Protein AF-A0A2N5V1W2-F1 (afdb_monomer_lite)

Sequence (232 aa):
MHHYWCLFHVLKAFKGKAKTYLKDQWTEASEQFWTIMYSQEDPMPTLASFTLRWAQVSPGFSDYILHQWVGRIHKWAIFYRTNFCLQNEQTDHQGIHTNNYTESWHRLLKNSYLSHPDRLQIDEVVQILTEEVKSHYHWLQQQVKSGFAGQTSNKFQMRQKLVADAFTPEEMEISGVVCMAITGRYTIFSFSNPTVRQHMVKTSFSRATGKVQLASCTCQHFNRCGKPTLNK

Organism: NCBI:txid200324

pLDDT: mean 76.05, std 14.64, range [34.28, 95.75]

Foldseek 3Di:
DQAADQPVVVLVVQLVVLCVFQPPCSVVLSVLVVCLLPDLDDSQVSLVVSLVVCCVRGVVSSVVCVPPDVVCVVRYLSVVVHDPPDDDDPDDSVPSHPPPVVVVVVCCCCVPQVVDPDDDDPVRSVCSVPPPVVVVVVVVVVCCVLVVDPDDQDPVRVVVVVVVVPDDPVNCVVQLFDWDDDPQKIWTADPVHRPPDIKIWGWDQDPSNRDIFTPDIPDPCCVVPPGDGDDD

Secondary structure (DSSP, 8-state):
---PBPHHHHHHHHHHHHHHHHGGGHHHHHHHHHHHHH-SS-HHHHHHHHHHHHHTT-HHHHHHHHHHTGGGGGGBTTTTTSS-S-SS-TTTTTTTT-HHHHHHHHHHIIIIIS--SS---HHHHHHIIIIIIHHHHHHHHHHHHTTSSPPPPPHHHHHHHHHHHH--HHHHHHTT--EEEETTEEEEE-TT-TTT-EEEEEEEEETTTTEEEEEEE-SHHHHHH-------

Structure (mmCIF, N/CA/C/O backbone):
data_AF-A0A2N5V1W2-F1
#
_entry.id   AF-A0A2N5V1W2-F1
#
loop_
_atom_site.group_PDB
_atom_site.id
_atom_site.type_symbol
_atom_site.label_atom_id
_atom_site.label_alt_id
_atom_site.label_comp_id
_atom_site.label_asym_id
_atom_site.label_entity_id
_atom_site.label_seq_id
_atom_site.pdbx_PDB_ins_code
_atom_site.Cartn_x
_atom_site.Cartn_y
_atom_site.Cartn_z
_atom_site.occupancy
_atom_site.B_iso_or_equiv
_atom_site.auth_seq_id
_atom_site.auth_comp_id
_atom_site.auth_asym_id
_atom_site.auth_atom_id
_atom_site.pdbx_PDB_model_num
ATOM 1 N N . MET A 1 1 ? -5.521 -22.981 6.490 1.00 43.81 1 MET A N 1
ATOM 2 C CA . MET A 1 1 ? -5.516 -21.654 5.835 1.00 43.81 1 MET A CA 1
ATOM 3 C C . MET A 1 1 ? -5.550 -20.600 6.936 1.00 43.81 1 MET A C 1
ATOM 5 O O . MET A 1 1 ? -6.543 -20.515 7.647 1.00 43.81 1 MET A O 1
ATOM 9 N N . HIS A 1 2 ? -4.443 -19.899 7.186 1.00 53.88 2 HIS A N 1
ATOM 10 C CA . HIS A 1 2 ? -4.374 -18.907 8.266 1.00 53.88 2 HIS A CA 1
ATOM 11 C C . HIS A 1 2 ? -4.924 -17.564 7.768 1.00 53.88 2 HIS A C 1
ATOM 13 O O . HIS A 1 2 ? -4.422 -17.002 6.799 1.00 53.88 2 HIS A O 1
ATOM 19 N N . HIS A 1 3 ? -5.989 -17.068 8.402 1.00 63.88 3 HIS A N 1
ATOM 20 C CA . HIS A 1 3 ? -6.576 -15.766 8.085 1.00 63.88 3 HIS A CA 1
ATOM 21 C C . HIS A 1 3 ? -5.874 -14.674 8.896 1.00 63.88 3 HIS A C 1
ATOM 23 O O . HIS A 1 3 ? -6.126 -14.536 10.094 1.00 63.88 3 HIS A O 1
ATOM 29 N N . TYR A 1 4 ? -5.014 -13.897 8.239 1.00 70.25 4 TYR A N 1
ATOM 30 C CA . TYR A 1 4 ? -4.335 -12.759 8.856 1.00 70.25 4 TYR A CA 1
ATOM 31 C C . TYR A 1 4 ? -5.165 -11.487 8.767 1.00 70.25 4 TYR A C 1
ATOM 33 O O . TYR A 1 4 ? -5.817 -11.201 7.761 1.00 70.25 4 TYR A O 1
ATOM 41 N N . TRP A 1 5 ? -5.116 -10.691 9.826 1.00 73.31 5 TRP A N 1
ATOM 42 C CA . TRP A 1 5 ? -5.801 -9.413 9.878 1.00 73.31 5 TRP A CA 1
ATOM 43 C C . TRP A 1 5 ? -4.896 -8.294 9.390 1.00 73.31 5 TRP A C 1
ATOM 45 O O . TRP A 1 5 ? -3.798 -8.076 9.908 1.00 73.31 5 TRP A O 1
ATOM 55 N N . CYS A 1 6 ? -5.390 -7.554 8.398 1.00 71.44 6 CYS A N 1
ATOM 56 C CA . CYS A 1 6 ? -4.739 -6.342 7.931 1.00 71.44 6 CYS A CA 1
ATOM 57 C C . CYS A 1 6 ? -4.648 -5.334 9.082 1.00 71.44 6 CYS A C 1
ATOM 59 O O . CYS A 1 6 ? -5.663 -4.962 9.676 1.00 71.44 6 CYS A O 1
ATOM 61 N N . LEU A 1 7 ? -3.432 -4.852 9.344 1.00 70.81 7 LEU A N 1
ATOM 62 C CA . LEU A 1 7 ? -3.140 -3.900 10.413 1.00 70.81 7 LEU A CA 1
ATOM 63 C C . LEU A 1 7 ? -4.040 -2.662 10.354 1.00 70.81 7 LEU A C 1
ATOM 65 O O . LEU A 1 7 ? -4.524 -2.195 11.378 1.00 70.81 7 LEU A O 1
ATOM 69 N N . PHE A 1 8 ? -4.316 -2.151 9.155 1.00 69.81 8 PHE A N 1
ATOM 70 C CA . PHE A 1 8 ? -5.194 -0.998 8.992 1.00 69.81 8 PHE A CA 1
ATOM 71 C C . PHE A 1 8 ? -6.606 -1.261 9.527 1.00 69.81 8 PHE A C 1
ATOM 73 O O . PHE A 1 8 ? -7.143 -0.445 10.274 1.00 69.81 8 PHE A O 1
ATOM 80 N N . HIS A 1 9 ? -7.198 -2.407 9.182 1.00 75.94 9 HIS A N 1
ATOM 81 C CA . HIS A 1 9 ? -8.533 -2.767 9.655 1.00 75.94 9 HIS A CA 1
ATOM 82 C C . HIS A 1 9 ? -8.557 -2.976 11.169 1.00 75.94 9 HIS A C 1
ATOM 84 O O . HIS A 1 9 ? -9.511 -2.544 11.812 1.00 75.94 9 HIS A O 1
ATOM 90 N N . VAL A 1 10 ? -7.488 -3.541 11.738 1.00 80.62 10 VAL A N 1
ATOM 91 C CA . VAL A 1 10 ? -7.309 -3.644 13.194 1.00 80.62 10 VAL A CA 1
ATOM 92 C C . VAL A 1 10 ? -7.311 -2.253 13.832 1.00 80.62 10 VAL A C 1
ATOM 94 O O . VAL A 1 10 ? -8.140 -1.980 14.697 1.00 80.62 10 VAL A O 1
ATOM 97 N N . LEU A 1 11 ? -6.463 -1.335 13.354 1.00 81.38 11 LEU A N 1
ATOM 98 C CA . LEU A 1 11 ? -6.364 0.026 13.894 1.00 81.38 11 LEU A CA 1
ATOM 99 C C . LEU A 1 11 ? -7.670 0.821 13.733 1.00 81.38 11 LEU A C 1
ATOM 101 O O . LEU A 1 11 ? -8.079 1.543 14.643 1.00 81.38 11 LEU A O 1
ATOM 105 N N . LYS A 1 12 ? -8.357 0.677 12.594 1.00 80.81 12 LYS A N 1
ATOM 106 C CA . LYS A 1 12 ? -9.640 1.339 12.324 1.00 80.81 12 LYS A CA 1
ATOM 107 C C . LYS A 1 12 ? -10.749 0.818 13.239 1.00 80.81 12 LYS A C 1
ATOM 109 O O . LYS A 1 12 ? -11.484 1.623 13.811 1.00 80.81 12 LYS A O 1
ATOM 114 N N . ALA A 1 13 ? -10.862 -0.502 13.392 1.00 88.00 13 ALA A N 1
ATOM 115 C CA . ALA A 1 13 ? -11.849 -1.128 14.269 1.00 88.00 13 ALA A CA 1
ATOM 116 C C . ALA A 1 13 ? -11.591 -0.783 15.743 1.00 88.00 13 ALA A C 1
ATOM 118 O O . ALA A 1 13 ? -12.522 -0.403 16.454 1.00 88.00 13 ALA A O 1
ATOM 119 N N . PHE A 1 14 ? -10.325 -0.823 16.176 1.00 89.56 14 PHE A N 1
ATOM 120 C CA . PHE A 1 14 ? -9.910 -0.378 17.504 1.00 89.56 14 PHE A CA 1
ATOM 121 C C . PHE A 1 14 ? -10.344 1.066 17.758 1.00 89.56 14 PHE A C 1
ATOM 123 O O . PHE A 1 14 ? -11.073 1.324 18.712 1.00 89.56 14 PHE A O 1
ATOM 130 N N . LYS A 1 15 ? -9.976 1.995 16.866 1.00 87.50 15 LYS A N 1
ATOM 131 C CA . LYS A 1 15 ? -10.314 3.419 16.995 1.00 87.50 15 LYS A CA 1
ATOM 132 C C . LYS A 1 15 ? -11.823 3.643 17.088 1.00 87.50 15 LYS A C 1
ATOM 134 O O . LYS A 1 15 ? -12.271 4.462 17.885 1.00 87.50 15 LYS A O 1
ATOM 139 N N . GLY A 1 16 ? -12.609 2.918 16.289 1.00 88.69 16 GLY A N 1
ATOM 140 C CA . GLY A 1 16 ? -14.070 2.980 16.337 1.00 88.69 16 GLY A CA 1
ATOM 141 C C . GLY A 1 16 ? -14.621 2.618 17.716 1.00 88.69 16 GLY A C 1
ATOM 142 O O . GLY A 1 16 ? -15.430 3.359 18.264 1.00 88.69 16 GLY A O 1
ATOM 143 N N . LYS A 1 17 ? -14.134 1.525 18.311 1.00 93.25 17 LYS A N 1
ATOM 144 C CA . LYS A 1 17 ? -14.569 1.086 19.642 1.00 93.25 17 LYS A CA 1
ATOM 145 C C . LYS A 1 17 ? -14.018 1.959 20.765 1.00 93.25 17 LYS A C 1
ATOM 147 O O . LYS A 1 17 ? -14.772 2.292 21.671 1.00 93.25 17 LYS A O 1
ATOM 152 N N . ALA A 1 18 ? -12.769 2.411 20.677 1.00 91.81 18 ALA A N 1
ATOM 153 C CA . ALA A 1 18 ? -12.193 3.355 21.633 1.00 91.81 18 ALA A CA 1
ATOM 154 C C . ALA A 1 18 ? -13.035 4.636 21.727 1.00 91.81 18 ALA A C 1
ATOM 156 O O . ALA A 1 18 ? -13.368 5.062 22.827 1.00 91.81 18 ALA A O 1
ATOM 157 N N . LYS A 1 19 ? -13.482 5.189 20.589 1.00 92.50 19 LYS A N 1
ATOM 158 C CA . LYS A 1 19 ? -14.406 6.337 20.571 1.00 92.50 19 LYS A CA 1
ATOM 159 C C . LYS A 1 19 ? -15.717 6.063 21.307 1.00 92.50 19 LYS A C 1
ATOM 161 O O . LYS A 1 19 ? -16.219 6.944 21.995 1.00 92.50 19 LYS A O 1
ATOM 166 N N . THR A 1 20 ? -16.277 4.863 21.156 1.00 93.81 20 THR A N 1
ATOM 167 C CA . THR A 1 20 ? -17.537 4.488 21.812 1.00 93.81 20 THR A CA 1
ATOM 168 C C . THR A 1 20 ? -17.382 4.353 23.325 1.00 93.81 20 THR A C 1
ATOM 170 O O . THR A 1 20 ? -18.230 4.846 24.060 1.00 93.81 20 THR A O 1
ATOM 173 N N . TYR A 1 21 ? -16.320 3.694 23.798 1.00 94.38 21 TYR A N 1
ATOM 174 C CA . TYR A 1 21 ? -16.173 3.385 25.222 1.00 94.38 21 TYR A CA 1
ATOM 175 C C . TYR A 1 21 ? -15.472 4.475 26.040 1.00 94.38 21 TYR A C 1
ATOM 177 O O . TYR A 1 21 ? -15.784 4.631 27.217 1.00 94.38 21 TYR A O 1
ATOM 185 N N . LEU A 1 22 ? -14.515 5.195 25.448 1.00 92.62 22 LEU A N 1
ATOM 186 C CA . LEU A 1 22 ? -13.595 6.073 26.183 1.00 92.62 22 LEU A CA 1
ATOM 187 C C . LEU A 1 22 ? -13.897 7.565 26.015 1.00 92.62 22 LEU A C 1
ATOM 189 O O . LEU A 1 22 ? -13.236 8.385 26.653 1.00 92.62 22 LEU A O 1
ATOM 193 N N . LYS A 1 23 ? -14.882 7.926 25.176 1.00 89.56 23 LYS A N 1
ATOM 194 C CA . LYS A 1 23 ? -15.217 9.322 24.839 1.00 89.56 23 LYS A CA 1
ATOM 195 C C . LYS A 1 23 ? -13.933 10.096 24.544 1.00 89.56 23 LYS A C 1
ATOM 197 O O . LYS A 1 23 ? -13.179 9.617 23.714 1.00 89.56 23 LYS A O 1
ATOM 202 N N . ASP A 1 24 ? -13.640 11.200 25.228 1.00 91.38 24 ASP A N 1
ATOM 203 C CA . ASP A 1 24 ? -12.515 12.102 24.935 1.00 91.38 24 ASP A CA 1
ATOM 204 C C . ASP A 1 24 ? -11.120 11.482 25.121 1.00 91.38 24 ASP A C 1
ATOM 206 O O . ASP A 1 24 ? -10.156 11.967 24.536 1.00 91.38 24 ASP A O 1
ATOM 210 N N . GLN A 1 25 ? -10.998 10.369 25.852 1.00 91.75 25 GLN A N 1
ATOM 211 C CA . GLN A 1 25 ? -9.710 9.701 26.100 1.00 91.75 25 GLN A CA 1
ATOM 212 C C . GLN A 1 25 ? -9.303 8.726 24.975 1.00 91.75 25 GLN A C 1
ATOM 214 O O . GLN A 1 25 ? -8.258 8.075 25.035 1.00 91.75 25 GLN A O 1
ATOM 219 N N . TRP A 1 26 ? -10.119 8.602 23.922 1.00 91.75 26 TRP A N 1
ATOM 220 C CA . TRP A 1 26 ? -9.893 7.643 22.837 1.00 91.75 26 TRP A CA 1
ATOM 221 C C . TRP A 1 26 ? -8.602 7.890 22.042 1.00 91.75 26 TRP A C 1
ATOM 223 O O . TRP A 1 26 ? -8.042 6.942 21.480 1.00 91.75 26 TRP A O 1
ATOM 233 N N . THR A 1 27 ? -8.153 9.145 21.944 1.00 88.56 27 THR A N 1
ATOM 234 C CA . THR A 1 27 ? -6.925 9.535 21.233 1.00 88.56 27 THR A CA 1
ATOM 235 C C . THR A 1 27 ? -5.703 8.949 21.919 1.00 88.56 27 THR A C 1
ATOM 237 O O . THR A 1 27 ? -4.936 8.242 21.270 1.00 88.56 27 THR A O 1
ATOM 240 N N . GLU A 1 28 ? -5.594 9.133 23.235 1.00 92.06 28 GLU A N 1
ATOM 241 C CA . GLU A 1 28 ? -4.500 8.590 24.042 1.00 92.06 28 GLU A CA 1
ATOM 242 C C . GLU A 1 28 ? -4.468 7.054 23.977 1.00 92.06 28 GLU A C 1
ATOM 244 O O . GLU A 1 28 ? -3.421 6.449 23.742 1.00 92.06 28 GLU A O 1
ATOM 249 N N . ALA A 1 29 ? -5.634 6.409 24.098 1.00 92.56 29 ALA A N 1
ATOM 250 C CA . ALA A 1 29 ? -5.744 4.959 23.951 1.00 92.56 29 ALA A CA 1
ATOM 251 C C . ALA A 1 29 ? -5.289 4.481 22.564 1.00 92.56 29 ALA A C 1
ATOM 253 O O . ALA A 1 29 ? -4.665 3.427 22.442 1.00 92.56 29 ALA A O 1
ATOM 254 N N . SER A 1 30 ? -5.590 5.251 21.514 1.00 88.81 30 SER A N 1
ATOM 255 C CA . SER A 1 30 ? -5.189 4.930 20.140 1.00 88.81 30 SER A CA 1
ATOM 256 C C . SER A 1 30 ? -3.687 5.070 19.934 1.00 88.81 30 SER A C 1
ATOM 258 O O . SER A 1 30 ? -3.095 4.191 19.319 1.00 88.81 30 SER A O 1
ATOM 260 N N . GLU A 1 31 ? -3.068 6.124 20.461 1.00 83.75 31 GLU A N 1
ATOM 261 C CA . GLU A 1 31 ? -1.621 6.338 20.370 1.00 83.75 31 GLU A CA 1
ATOM 262 C C . GLU A 1 31 ? -0.843 5.246 21.104 1.00 83.75 31 GLU A C 1
ATOM 264 O O . GLU A 1 31 ? 0.065 4.646 20.533 1.00 83.75 31 GLU A O 1
ATOM 269 N N . GLN A 1 32 ? -1.253 4.904 22.329 1.00 89.88 32 GLN A N 1
ATOM 270 C CA . GLN A 1 32 ? -0.649 3.796 23.073 1.00 89.88 32 GLN A CA 1
ATOM 271 C C . GLN A 1 32 ? -0.797 2.471 22.327 1.00 89.88 32 GLN A C 1
ATOM 273 O O . GLN A 1 32 ? 0.172 1.727 22.183 1.00 89.88 32 GLN A O 1
ATOM 278 N N . PHE A 1 33 ? -1.993 2.188 21.804 1.00 88.56 33 PHE A N 1
ATOM 279 C CA . PHE A 1 33 ? -2.221 0.978 21.025 1.00 88.56 33 PHE A CA 1
ATOM 280 C C . PHE A 1 33 ? -1.366 0.956 19.752 1.00 88.56 33 PHE A C 1
ATOM 282 O O . PHE A 1 33 ? -0.829 -0.089 19.400 1.00 88.56 33 PHE A O 1
ATOM 289 N N . TRP A 1 34 ? -1.164 2.093 19.079 1.00 84.19 34 TRP A N 1
ATOM 290 C CA . TRP A 1 34 ? -0.246 2.185 17.940 1.00 84.19 34 TRP A CA 1
ATOM 291 C C . TRP A 1 34 ? 1.187 1.859 18.336 1.00 84.19 34 TRP A C 1
ATOM 293 O O . TRP A 1 34 ? 1.815 1.057 17.651 1.00 84.19 34 TRP A O 1
ATOM 303 N N . THR A 1 35 ? 1.686 2.422 19.435 1.00 83.75 35 THR A N 1
ATOM 304 C CA . THR A 1 35 ? 3.035 2.135 19.940 1.00 83.75 35 THR A CA 1
ATOM 305 C C . THR A 1 35 ? 3.224 0.644 20.194 1.00 83.75 35 THR A C 1
ATOM 307 O O . THR A 1 35 ? 4.222 0.073 19.765 1.00 83.75 35 THR A O 1
ATOM 310 N N . ILE A 1 36 ? 2.234 -0.008 20.806 1.00 85.81 36 ILE A N 1
ATOM 311 C CA . ILE A 1 36 ? 2.261 -1.453 21.050 1.00 85.81 36 ILE A CA 1
ATOM 312 C C . ILE A 1 36 ? 2.279 -2.229 19.731 1.00 85.81 36 ILE A C 1
ATOM 314 O O . ILE A 1 36 ? 3.105 -3.117 19.550 1.00 85.81 36 ILE A O 1
ATOM 318 N N . MET A 1 37 ? 1.405 -1.870 18.786 1.00 77.44 37 MET A N 1
ATOM 319 C CA . MET A 1 37 ? 1.344 -2.530 17.482 1.00 77.44 37 MET A CA 1
ATOM 320 C C . MET A 1 37 ? 2.656 -2.370 16.707 1.00 77.44 37 MET A C 1
ATOM 322 O O . MET A 1 37 ? 3.115 -3.319 16.093 1.00 77.44 37 MET A O 1
ATOM 326 N N . TYR A 1 38 ? 3.276 -1.193 16.704 1.00 75.12 38 TYR A N 1
ATOM 327 C CA . TYR A 1 38 ? 4.500 -0.952 15.935 1.00 75.12 38 TYR A CA 1
ATOM 328 C C . TYR A 1 38 ? 5.796 -1.321 16.670 1.00 75.12 38 TYR A C 1
ATOM 330 O O . TYR A 1 38 ? 6.866 -1.180 16.073 1.00 75.12 38 TYR A O 1
ATOM 338 N N . SER A 1 39 ? 5.713 -1.804 17.914 1.00 75.75 39 SER A N 1
ATOM 339 C CA . SER A 1 39 ? 6.872 -2.268 18.678 1.00 75.75 39 SER A CA 1
ATOM 340 C C . SER A 1 39 ? 7.583 -3.429 17.976 1.00 75.75 39 SER A C 1
ATOM 342 O O . SER A 1 39 ? 6.965 -4.219 17.258 1.00 75.75 39 SER A O 1
ATOM 344 N N . GLN A 1 40 ? 8.901 -3.521 18.173 1.00 73.50 40 GLN A N 1
ATOM 345 C CA . GLN A 1 40 ? 9.684 -4.681 17.739 1.00 73.50 40 GLN A CA 1
ATOM 346 C C . GLN A 1 40 ? 9.761 -5.786 18.804 1.00 73.50 40 GLN A C 1
ATOM 348 O O . GLN A 1 40 ? 10.210 -6.894 18.513 1.00 73.50 40 GLN A O 1
ATOM 353 N N . GLU A 1 41 ? 9.328 -5.485 20.023 1.00 77.88 41 GLU A N 1
ATOM 354 C CA . GLU A 1 41 ? 9.319 -6.409 21.154 1.00 77.88 41 GLU A CA 1
ATOM 355 C C . GLU A 1 41 ? 8.022 -7.227 21.189 1.00 77.88 41 GLU A C 1
ATOM 357 O O . GLU A 1 41 ? 7.069 -6.930 20.464 1.00 77.88 41 GLU A O 1
ATOM 362 N N . ASP A 1 42 ? 7.979 -8.263 22.034 1.00 77.69 42 ASP A N 1
ATOM 363 C CA . ASP A 1 42 ? 6.744 -9.007 22.285 1.00 77.69 42 ASP A CA 1
ATOM 364 C C . ASP A 1 42 ? 5.648 -8.039 22.778 1.00 77.69 42 ASP A C 1
ATOM 366 O O . ASP A 1 42 ? 5.828 -7.386 23.810 1.00 77.69 42 ASP A O 1
ATOM 370 N N . PRO A 1 43 ? 4.513 -7.912 22.067 1.00 82.81 43 PRO A N 1
ATOM 371 C CA . PRO A 1 43 ? 3.449 -6.994 22.454 1.00 82.81 43 PRO A CA 1
ATOM 372 C C . PRO A 1 43 ? 2.665 -7.452 23.692 1.00 82.81 43 PRO A C 1
ATOM 374 O O . PRO A 1 43 ? 1.929 -6.643 24.258 1.00 82.81 43 PRO A O 1
ATOM 377 N N . MET A 1 44 ? 2.762 -8.719 24.117 1.00 85.12 44 MET A N 1
ATOM 378 C CA . MET A 1 44 ? 1.922 -9.270 25.190 1.00 85.12 44 MET A CA 1
ATOM 379 C C . MET A 1 44 ? 2.079 -8.554 26.546 1.00 85.12 44 MET A C 1
ATOM 381 O O . MET A 1 44 ? 1.053 -8.159 27.111 1.00 85.12 44 MET A O 1
ATOM 385 N N . PRO A 1 45 ? 3.296 -8.311 27.078 1.00 87.06 45 PRO A N 1
ATOM 386 C CA . PRO A 1 45 ? 3.467 -7.593 28.346 1.00 87.06 45 PRO A CA 1
ATOM 387 C C . PRO A 1 45 ? 2.906 -6.164 28.303 1.00 87.06 45 PRO A C 1
ATOM 389 O O . PRO A 1 45 ? 2.259 -5.696 29.249 1.00 87.06 45 PRO A O 1
ATOM 392 N N . THR A 1 46 ? 3.101 -5.471 27.180 1.00 88.69 46 THR A N 1
ATOM 393 C CA . THR A 1 46 ? 2.625 -4.098 26.992 1.00 88.69 46 THR A CA 1
ATOM 394 C C . THR A 1 46 ? 1.107 -4.057 26.803 1.00 88.69 46 THR A C 1
ATOM 396 O O . THR A 1 46 ? 0.451 -3.178 27.359 1.00 88.69 46 THR A O 1
ATOM 399 N N . LEU A 1 47 ? 0.520 -5.034 26.097 1.00 89.00 47 LEU A N 1
ATOM 400 C CA . LEU A 1 47 ? -0.934 -5.207 25.977 1.00 89.00 47 LEU A CA 1
ATOM 401 C C . LEU A 1 47 ? -1.594 -5.507 27.322 1.00 89.00 47 LEU A C 1
ATOM 403 O O . LEU A 1 47 ? -2.677 -4.985 27.588 1.00 89.00 47 LEU A O 1
ATOM 407 N N . ALA A 1 48 ? -0.968 -6.321 28.173 1.00 89.69 48 ALA A N 1
ATOM 408 C CA . ALA A 1 48 ? -1.484 -6.610 29.508 1.00 89.69 48 ALA A CA 1
ATOM 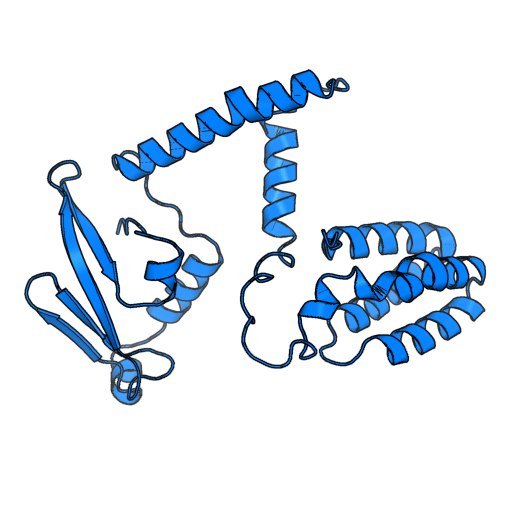409 C C . ALA A 1 48 ? -1.541 -5.330 30.358 1.00 89.69 48 ALA A C 1
ATOM 411 O O . ALA A 1 48 ? -2.593 -4.986 30.899 1.00 89.69 48 ALA A O 1
ATOM 412 N N . SER A 1 49 ? -0.443 -4.568 30.378 1.00 92.44 49 SER A N 1
ATOM 413 C CA . SER A 1 49 ? -0.370 -3.268 31.061 1.00 92.44 49 SER A CA 1
ATOM 414 C C . SER A 1 49 ? -1.397 -2.270 30.515 1.00 92.44 49 SER A C 1
ATOM 416 O O . SER A 1 49 ? -2.104 -1.609 31.277 1.00 92.44 49 SER A O 1
ATOM 418 N N . PHE A 1 50 ? -1.539 -2.204 29.189 1.00 93.88 50 PHE A N 1
ATOM 419 C CA . PHE A 1 50 ? -2.539 -1.381 28.511 1.00 93.88 50 PHE A CA 1
ATOM 420 C C . PHE A 1 50 ? -3.967 -1.748 28.941 1.00 93.88 50 PHE A C 1
ATOM 422 O O . PHE A 1 50 ? -4.765 -0.882 29.294 1.00 93.88 50 PHE A O 1
ATOM 429 N N . THR A 1 51 ? -4.282 -3.041 28.963 1.00 93.25 51 THR A N 1
ATOM 430 C CA . THR A 1 51 ? -5.610 -3.559 29.311 1.00 93.25 51 THR A CA 1
ATOM 431 C C . THR A 1 51 ? -5.985 -3.239 30.758 1.00 93.25 51 THR A C 1
ATOM 433 O O . THR A 1 51 ? -7.112 -2.808 31.014 1.00 93.25 51 THR A O 1
ATOM 436 N N . LEU A 1 52 ? -5.036 -3.387 31.690 1.00 93.31 52 LEU A N 1
ATOM 437 C CA . LEU A 1 52 ? -5.217 -3.037 33.103 1.00 93.31 52 LEU A CA 1
ATOM 438 C C . LEU A 1 52 ? -5.459 -1.540 33.292 1.00 93.31 52 LEU A C 1
ATOM 440 O O . LEU A 1 52 ? -6.365 -1.147 34.024 1.00 93.31 52 LEU A O 1
ATOM 444 N N . ARG A 1 53 ? -4.686 -0.700 32.597 1.00 94.56 53 ARG A N 1
ATOM 445 C CA . ARG A 1 53 ? -4.842 0.755 32.662 1.00 94.56 53 ARG A CA 1
ATOM 446 C C . ARG A 1 53 ? -6.241 1.185 32.229 1.00 94.56 53 ARG A C 1
ATOM 448 O O . ARG A 1 53 ? -6.914 1.918 32.949 1.00 94.56 53 ARG A O 1
ATOM 455 N N . TRP A 1 54 ? -6.695 0.713 31.071 1.00 94.75 54 TRP A N 1
ATOM 456 C CA . TRP A 1 54 ? -7.988 1.130 30.532 1.00 94.75 54 TRP A CA 1
ATOM 457 C C . TRP A 1 54 ? -9.186 0.451 31.207 1.00 94.75 54 TRP A C 1
ATOM 459 O O . TRP A 1 54 ? -10.296 0.966 31.094 1.00 94.75 54 TRP A O 1
ATOM 469 N N . ALA A 1 55 ? -8.980 -0.623 31.980 1.00 93.81 55 ALA A N 1
ATOM 470 C CA . ALA A 1 55 ? -10.013 -1.190 32.852 1.00 93.81 55 ALA A CA 1
ATOM 471 C C . ALA A 1 55 ? -10.484 -0.195 33.921 1.00 93.81 55 ALA A C 1
ATOM 473 O O . ALA A 1 55 ? -11.670 -0.165 34.236 1.00 93.81 55 ALA A O 1
ATOM 474 N N . GLN A 1 56 ? -9.576 0.651 34.424 1.00 93.44 56 GLN A N 1
ATOM 475 C CA . GLN A 1 56 ? -9.899 1.680 35.420 1.00 93.44 56 GLN A CA 1
ATOM 476 C C . GLN A 1 56 ? -10.773 2.805 34.851 1.00 93.44 56 GLN A C 1
ATOM 478 O O . GLN A 1 56 ? -11.499 3.464 35.587 1.00 93.44 56 GLN A O 1
ATOM 483 N N . VAL A 1 57 ? -10.714 3.022 33.535 1.00 93.81 57 VAL A N 1
ATOM 484 C CA . VAL A 1 57 ? -11.516 4.037 32.838 1.00 93.81 57 VAL A CA 1
ATOM 485 C C . VAL A 1 57 ? -12.837 3.445 32.352 1.00 93.81 57 VAL A C 1
ATOM 487 O O . VAL A 1 57 ? -13.895 4.052 32.496 1.00 93.81 57 VAL A O 1
ATOM 490 N N . SER A 1 58 ? -12.783 2.257 31.746 1.00 95.75 58 SER A N 1
ATOM 491 C CA . SER A 1 58 ? -13.948 1.564 31.210 1.00 95.75 58 SER A CA 1
ATOM 492 C C . SER A 1 58 ? -13.730 0.047 31.242 1.00 95.75 58 SER A C 1
ATOM 494 O O . SER A 1 58 ? -13.057 -0.502 30.360 1.00 95.75 58 SER A O 1
ATOM 496 N N . PRO A 1 59 ? -14.346 -0.668 32.201 1.00 93.88 59 PRO A N 1
ATOM 497 C CA . PRO A 1 59 ? -14.268 -2.127 32.265 1.00 93.88 59 PRO A CA 1
ATOM 498 C C . PRO A 1 59 ? -14.746 -2.796 30.970 1.00 93.88 59 PRO A C 1
ATOM 500 O O . PRO A 1 59 ? -14.116 -3.730 30.485 1.00 93.88 59 PRO A O 1
ATOM 503 N N . GLY A 1 60 ? -15.805 -2.261 30.349 1.00 94.00 60 GLY A N 1
ATOM 504 C CA . GLY A 1 60 ? -16.328 -2.772 29.078 1.00 94.00 60 GLY A CA 1
ATOM 505 C C . GLY A 1 60 ? -15.366 -2.595 27.899 1.00 94.00 60 GLY A C 1
ATOM 506 O O . GLY A 1 60 ? -15.347 -3.424 26.991 1.00 94.00 60 GLY A O 1
ATOM 507 N N . PHE A 1 61 ? -14.532 -1.550 27.910 1.00 94.50 61 PHE A N 1
ATOM 508 C CA . PHE A 1 61 ? -13.469 -1.420 26.916 1.00 94.50 61 PHE A CA 1
ATOM 509 C C . PHE A 1 61 ? -12.385 -2.470 27.131 1.00 94.50 61 PHE A C 1
ATOM 511 O O . PHE A 1 61 ? -11.973 -3.118 26.176 1.00 94.50 61 PHE A O 1
ATOM 518 N N . SER A 1 62 ? -11.944 -2.657 28.375 1.00 92.81 62 SER A N 1
ATOM 519 C CA . SER A 1 62 ? -10.926 -3.653 28.719 1.00 92.81 62 SER A CA 1
ATOM 520 C C . SER A 1 62 ? -11.369 -5.073 28.347 1.00 92.81 62 SER A C 1
ATOM 522 O O . SER A 1 62 ? -10.620 -5.803 27.699 1.00 92.81 62 SER A O 1
ATOM 524 N N . ASP A 1 63 ? -12.630 -5.416 28.623 1.00 93.00 63 ASP A N 1
ATOM 525 C CA . ASP A 1 63 ? -13.230 -6.686 28.212 1.00 93.00 63 ASP A CA 1
ATOM 526 C C . ASP A 1 63 ? -13.212 -6.877 26.685 1.00 93.00 63 ASP A C 1
ATOM 528 O O . ASP A 1 63 ? -12.807 -7.925 26.172 1.00 93.00 63 ASP A O 1
ATOM 532 N N . TYR A 1 64 ? -13.553 -5.821 25.939 1.00 93.19 64 TYR A N 1
ATOM 533 C CA . TYR A 1 64 ? -13.430 -5.808 24.484 1.00 93.19 64 TYR A CA 1
ATOM 534 C C . TYR A 1 64 ? -11.985 -6.054 24.021 1.00 93.19 64 TYR A C 1
ATOM 536 O O . TYR A 1 64 ? -11.774 -6.831 23.084 1.00 93.19 64 TYR A O 1
ATOM 544 N N . ILE A 1 65 ? -10.989 -5.432 24.666 1.00 91.00 65 ILE A N 1
ATOM 545 C CA . ILE A 1 65 ? -9.573 -5.629 24.332 1.00 91.00 65 ILE A CA 1
ATOM 546 C C . ILE A 1 65 ? -9.152 -7.084 24.558 1.00 91.00 65 ILE A C 1
ATOM 548 O O . ILE A 1 65 ? -8.563 -7.697 23.665 1.00 91.00 65 ILE A O 1
ATOM 552 N N . LEU A 1 66 ? -9.488 -7.658 25.713 1.00 89.94 66 LEU A N 1
ATOM 553 C CA . LEU A 1 66 ? -9.152 -9.042 26.045 1.00 89.94 66 LEU A CA 1
ATOM 554 C C . LEU A 1 66 ? -9.703 -10.022 25.001 1.00 89.94 66 LEU A C 1
ATOM 556 O O . LEU A 1 66 ? -8.963 -10.848 24.461 1.00 89.94 66 LEU A O 1
ATOM 560 N N . HIS A 1 67 ? -10.981 -9.882 24.653 1.00 88.56 67 HIS A N 1
ATOM 561 C CA . HIS A 1 67 ? -11.662 -10.813 23.757 1.00 88.56 67 HIS A CA 1
ATOM 562 C C . HIS A 1 67 ? -11.292 -10.640 22.279 1.00 88.56 67 HIS A C 1
ATOM 564 O O . HIS A 1 67 ? -11.146 -11.627 21.549 1.00 88.56 67 HIS A O 1
ATOM 570 N N . GLN A 1 68 ? -11.178 -9.399 21.796 1.00 88.00 68 GLN A N 1
ATOM 571 C CA . GLN A 1 68 ? -10.957 -9.144 20.368 1.00 88.00 68 GLN A CA 1
ATOM 572 C C . GLN A 1 68 ? -9.488 -9.089 19.984 1.00 88.00 68 GLN A C 1
ATOM 574 O O . GLN A 1 68 ? -9.150 -9.449 18.855 1.00 88.00 68 GLN A O 1
ATOM 579 N N . TRP A 1 69 ? -8.625 -8.649 20.893 1.00 87.75 69 TRP A N 1
ATOM 580 C CA . TRP A 1 69 ? -7.238 -8.343 20.573 1.00 87.75 69 TRP A CA 1
ATOM 581 C C . TRP A 1 69 ? -6.285 -9.341 21.203 1.00 87.75 69 TRP A C 1
ATOM 583 O O . TRP A 1 69 ? -5.604 -10.052 20.467 1.00 87.75 69 TRP A O 1
ATOM 593 N N . VAL A 1 70 ? -6.305 -9.472 22.529 1.00 85.00 70 VAL A N 1
ATOM 594 C CA . VAL A 1 70 ? -5.388 -10.368 23.251 1.00 85.00 70 VAL A CA 1
ATOM 595 C C . VAL A 1 70 ? -5.639 -11.827 22.863 1.00 85.00 70 VAL A C 1
ATOM 597 O O . VAL A 1 70 ? -4.733 -12.506 22.384 1.00 85.00 70 VAL A O 1
ATOM 600 N N . GLY A 1 71 ? -6.890 -12.296 22.932 1.00 81.69 71 GLY A N 1
ATOM 601 C CA . GLY A 1 71 ? -7.244 -13.676 22.566 1.00 81.69 71 GLY A CA 1
ATOM 602 C C . GLY A 1 71 ? -7.030 -14.029 21.085 1.00 81.69 71 GLY A C 1
ATOM 603 O O . GLY A 1 71 ? -7.102 -15.195 20.698 1.00 81.69 71 GLY A O 1
ATOM 604 N N . ARG A 1 72 ? -6.773 -13.034 20.226 1.00 84.00 72 ARG A N 1
ATOM 605 C CA . ARG A 1 72 ? -6.632 -13.205 18.770 1.00 84.00 72 ARG A CA 1
ATOM 606 C C . ARG A 1 72 ? -5.307 -12.665 18.240 1.00 84.00 72 ARG A C 1
ATOM 608 O O . ARG A 1 72 ? -5.179 -12.467 17.032 1.00 84.00 72 ARG A O 1
ATOM 615 N N . ILE A 1 73 ? -4.322 -12.473 19.115 1.00 78.81 73 ILE A N 1
ATOM 616 C CA . ILE A 1 73 ? -3.036 -11.866 18.765 1.00 78.81 73 ILE A CA 1
ATOM 617 C C . ILE A 1 73 ? -2.277 -12.654 17.686 1.00 78.81 73 ILE A C 1
ATOM 619 O O . ILE A 1 73 ? -1.667 -12.070 16.797 1.00 78.81 73 ILE A O 1
ATOM 623 N N . HIS A 1 74 ? -2.431 -13.980 17.663 1.00 74.19 74 HIS A N 1
ATOM 624 C CA . HIS A 1 74 ? -1.871 -14.866 16.635 1.00 74.19 74 HIS A CA 1
ATOM 625 C C . HIS A 1 74 ? -2.411 -14.597 15.215 1.00 74.19 74 HIS A C 1
ATOM 627 O O . HIS A 1 74 ? -1.823 -15.040 14.234 1.00 74.19 74 HIS A O 1
ATOM 633 N N . LYS A 1 75 ? -3.537 -13.881 15.069 1.00 74.94 75 LYS A N 1
ATOM 634 C CA . LYS A 1 75 ? -4.089 -13.488 13.758 1.00 74.94 75 LYS A CA 1
ATOM 635 C C . LYS A 1 75 ? -3.499 -12.180 13.244 1.00 74.94 75 LYS A C 1
ATOM 637 O O . LYS A 1 75 ? -3.823 -11.752 12.134 1.00 74.94 75 LYS A O 1
ATOM 642 N N . TRP A 1 76 ? -2.686 -11.496 14.041 1.00 73.62 76 TRP A N 1
ATOM 643 C CA . TRP A 1 76 ? -2.181 -10.180 13.695 1.00 73.62 76 TRP A CA 1
ATOM 644 C C . TRP A 1 76 ? -1.010 -10.316 12.739 1.00 73.62 76 TRP A C 1
ATOM 646 O O . TRP A 1 76 ? -0.009 -10.947 13.055 1.00 73.62 76 TRP A O 1
ATOM 656 N N . ALA A 1 77 ? -1.093 -9.646 11.588 1.00 60.06 77 ALA A N 1
ATOM 657 C CA . ALA A 1 77 ? 0.000 -9.627 10.617 1.00 60.06 77 ALA A CA 1
ATOM 658 C C . ALA A 1 77 ? 1.327 -9.091 11.198 1.00 60.06 77 ALA A C 1
ATOM 660 O O . ALA A 1 77 ? 2.392 -9.345 10.648 1.00 60.06 77 ALA A O 1
ATOM 661 N N . ILE A 1 78 ? 1.271 -8.347 12.308 1.00 57.19 78 ILE A N 1
ATOM 662 C CA . ILE A 1 78 ? 2.445 -7.846 13.031 1.00 57.19 78 ILE A CA 1
ATOM 663 C C . ILE A 1 78 ? 3.181 -8.937 13.808 1.00 57.19 78 ILE A C 1
ATOM 665 O O . ILE A 1 78 ? 4.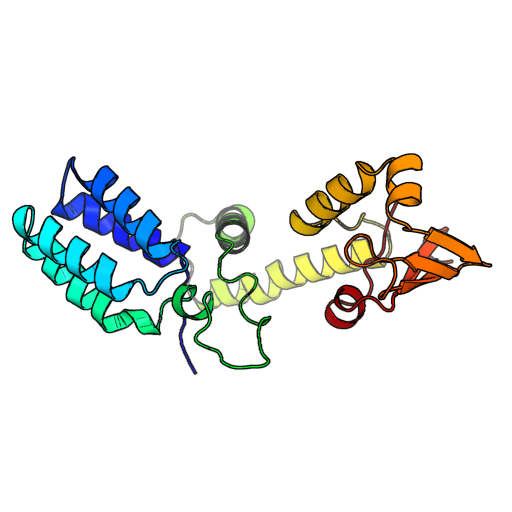398 -8.848 13.913 1.00 57.19 78 ILE A O 1
ATOM 669 N N . PHE A 1 79 ? 2.502 -9.993 14.262 1.00 54.56 79 PHE A N 1
ATOM 670 C CA . PHE A 1 79 ? 3.153 -11.116 14.949 1.00 54.56 79 PHE A CA 1
ATOM 671 C C . PHE A 1 79 ? 4.204 -11.809 14.059 1.00 54.56 79 PHE A C 1
ATOM 673 O O . PHE A 1 79 ? 5.153 -12.414 14.539 1.00 54.56 79 PHE A O 1
ATOM 680 N N . TYR A 1 80 ? 4.081 -11.643 12.741 1.00 53.16 80 TYR A N 1
ATOM 681 C CA . TYR A 1 80 ? 5.000 -12.180 11.742 1.00 53.16 80 TYR A CA 1
ATOM 682 C C . TYR A 1 80 ? 6.077 -11.174 11.290 1.00 53.16 80 TYR A C 1
ATOM 684 O O . TYR A 1 80 ? 6.830 -11.464 10.361 1.00 53.16 80 TYR A O 1
ATOM 692 N N . ARG A 1 81 ? 6.169 -9.983 11.911 1.00 52.06 81 ARG A N 1
ATOM 693 C CA . ARG A 1 81 ? 7.243 -9.007 11.630 1.00 52.06 81 ARG A CA 1
ATOM 694 C C . ARG A 1 81 ? 8.531 -9.316 12.374 1.00 52.06 81 ARG A C 1
ATOM 696 O O . ARG A 1 81 ? 9.602 -9.128 11.800 1.00 52.06 81 ARG A O 1
ATOM 703 N N . THR A 1 82 ? 8.433 -9.718 13.635 1.00 47.41 82 THR A N 1
ATOM 704 C CA . THR A 1 82 ? 9.583 -9.805 14.532 1.00 47.41 82 THR A CA 1
ATOM 705 C C . THR A 1 82 ? 9.832 -11.240 14.972 1.00 47.41 82 THR A C 1
ATOM 707 O O . THR A 1 82 ? 9.176 -11.794 15.841 1.00 47.41 82 THR A O 1
ATOM 710 N N . ASN A 1 83 ? 10.837 -11.835 14.329 1.00 42.41 83 ASN A N 1
ATOM 711 C CA . ASN A 1 83 ? 11.767 -12.813 14.894 1.00 42.41 83 ASN A CA 1
ATOM 712 C C . ASN A 1 83 ? 11.258 -14.166 15.426 1.00 42.41 83 ASN A C 1
ATOM 714 O O . ASN A 1 83 ? 12.104 -14.972 15.798 1.00 42.41 83 ASN A O 1
ATOM 718 N N . PHE A 1 84 ? 9.961 -14.497 15.402 1.00 41.53 84 PHE A N 1
ATOM 719 C CA . PHE A 1 84 ? 9.529 -15.851 15.802 1.00 41.53 84 PHE A CA 1
ATOM 720 C C . PHE A 1 84 ? 9.590 -16.899 14.673 1.00 41.53 84 PHE A C 1
ATOM 722 O O . PHE A 1 84 ? 9.503 -18.097 14.930 1.00 41.53 84 PHE A O 1
ATOM 729 N N . CYS A 1 85 ? 9.813 -16.484 13.422 1.00 40.53 85 CYS A N 1
ATOM 730 C CA . CYS A 1 85 ? 10.248 -17.408 12.373 1.00 40.53 85 CYS A CA 1
ATOM 731 C C . CYS A 1 85 ? 11.768 -17.556 12.454 1.00 40.53 85 CYS A C 1
ATOM 733 O O . CYS A 1 85 ? 12.524 -16.852 11.782 1.00 40.53 85 CYS A O 1
ATOM 735 N N . LEU A 1 86 ? 12.204 -18.473 13.316 1.00 36.19 86 LEU A N 1
ATOM 736 C CA . LEU A 1 86 ? 13.499 -19.122 13.184 1.00 36.19 86 LEU A CA 1
ATOM 737 C C . LEU A 1 86 ? 13.673 -19.565 11.722 1.00 36.19 86 LEU A C 1
ATOM 739 O O . LEU A 1 86 ? 12.896 -20.367 11.225 1.00 36.19 86 LEU A O 1
ATOM 743 N N . GLN A 1 87 ? 14.701 -19.017 11.075 1.00 38.19 87 GLN A N 1
ATOM 744 C CA . GLN A 1 87 ? 15.346 -19.514 9.857 1.00 38.19 87 GLN A CA 1
ATOM 745 C C . GLN A 1 87 ? 14.461 -19.637 8.587 1.00 38.19 87 GLN A C 1
ATOM 747 O O . GLN A 1 87 ? 13.666 -20.550 8.423 1.00 38.19 87 GLN A O 1
ATOM 752 N N . ASN A 1 88 ? 14.765 -18.765 7.614 1.00 37.16 88 ASN A N 1
ATOM 753 C CA . ASN A 1 88 ? 14.610 -18.932 6.153 1.00 37.16 88 ASN A CA 1
ATOM 754 C C . ASN A 1 88 ? 13.399 -18.399 5.362 1.00 37.16 88 ASN A C 1
ATOM 756 O O . ASN A 1 88 ? 13.487 -18.432 4.137 1.00 37.16 88 ASN A O 1
ATOM 760 N N . GLU A 1 89 ? 12.373 -17.768 5.936 1.00 43.84 89 GLU A N 1
ATOM 761 C CA . GLU A 1 89 ? 11.259 -17.226 5.114 1.00 43.84 89 GLU A CA 1
ATOM 762 C C . GLU A 1 89 ? 10.881 -15.775 5.442 1.00 43.84 89 GLU A C 1
ATOM 764 O O . GLU A 1 89 ? 9.729 -15.420 5.674 1.00 43.84 89 GLU A O 1
ATOM 769 N N . GLN A 1 90 ? 11.859 -14.868 5.428 1.00 43.19 90 GLN A N 1
ATOM 770 C CA . GLN A 1 90 ? 11.584 -13.440 5.605 1.00 43.19 90 GLN A CA 1
ATOM 771 C C . GLN A 1 90 ? 11.266 -12.737 4.275 1.00 43.19 90 GLN A C 1
ATOM 773 O O . GLN A 1 90 ? 11.991 -11.830 3.870 1.00 43.19 90 GLN A O 1
ATOM 778 N N . THR A 1 91 ? 10.190 -13.127 3.575 1.00 47.19 91 THR A N 1
ATOM 779 C CA . THR A 1 91 ? 9.710 -12.364 2.397 1.00 47.19 91 THR A CA 1
ATOM 780 C C . THR A 1 91 ? 8.204 -12.321 2.147 1.00 47.19 91 THR A C 1
ATOM 782 O O . THR A 1 91 ? 7.757 -11.383 1.488 1.00 47.19 91 THR A O 1
ATOM 785 N N . ASP A 1 92 ? 7.397 -13.232 2.684 1.00 46.59 92 ASP A N 1
ATOM 786 C CA . ASP A 1 92 ? 6.045 -13.437 2.128 1.00 46.59 92 ASP A CA 1
ATOM 787 C C . ASP A 1 92 ? 4.975 -12.484 2.684 1.00 46.59 92 ASP A C 1
ATOM 789 O O . ASP A 1 92 ? 3.841 -12.433 2.205 1.00 46.59 92 ASP A O 1
ATOM 793 N N . HIS A 1 93 ? 5.335 -11.665 3.673 1.00 48.94 93 HIS A N 1
ATOM 794 C CA . HIS A 1 93 ? 4.432 -10.692 4.298 1.00 48.94 93 HIS A CA 1
ATOM 795 C C . HIS A 1 93 ? 4.830 -9.227 4.046 1.00 48.94 93 HIS A C 1
ATOM 797 O O . HIS A 1 93 ? 4.169 -8.304 4.543 1.00 48.94 93 HIS A O 1
ATOM 803 N N . GLN A 1 94 ? 5.864 -8.976 3.225 1.00 44.00 94 GLN A N 1
ATOM 804 C CA . GLN A 1 94 ? 6.167 -7.627 2.736 1.00 44.00 94 GLN A CA 1
ATOM 805 C C . GLN A 1 94 ? 5.010 -7.119 1.861 1.00 44.00 94 GLN A C 1
ATOM 807 O O . GLN A 1 94 ? 4.873 -7.486 0.702 1.00 44.00 94 GLN A O 1
ATOM 812 N N . GLY A 1 95 ? 4.157 -6.264 2.430 1.00 48.38 95 GLY A N 1
ATOM 813 C CA . GLY A 1 95 ? 2.999 -5.683 1.737 1.00 48.38 95 GLY A CA 1
ATOM 814 C C . GLY A 1 95 ? 1.700 -5.739 2.537 1.00 48.38 95 GLY A C 1
ATOM 815 O O . GLY A 1 95 ? 0.845 -4.880 2.353 1.00 48.38 95 GLY A O 1
ATOM 816 N N . ILE A 1 96 ? 1.586 -6.637 3.524 1.00 50.84 96 ILE A N 1
ATOM 817 C CA . ILE A 1 96 ? 0.401 -6.714 4.408 1.00 50.84 96 ILE A CA 1
ATOM 818 C C . ILE A 1 96 ? 0.267 -5.449 5.289 1.00 50.84 96 ILE A C 1
ATOM 820 O O . ILE A 1 96 ? -0.794 -5.141 5.836 1.00 50.84 96 ILE A O 1
ATOM 824 N N . HIS A 1 97 ? 1.340 -4.657 5.373 1.00 47.94 97 HIS A N 1
ATOM 825 C CA . HIS A 1 97 ? 1.397 -3.392 6.103 1.00 47.94 97 HIS A CA 1
ATOM 826 C C . HIS A 1 97 ? 0.966 -2.161 5.305 1.00 47.94 97 HIS A C 1
ATOM 828 O O . HIS A 1 97 ? 0.769 -1.104 5.906 1.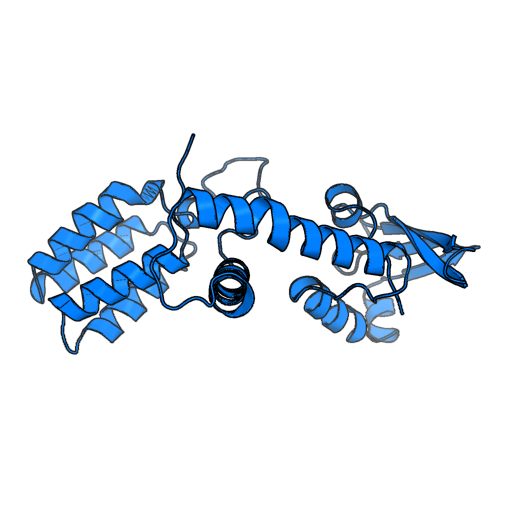00 47.94 97 HIS A O 1
ATOM 834 N N . THR A 1 98 ? 0.855 -2.224 3.976 1.00 48.59 98 THR A N 1
ATOM 835 C CA . THR A 1 98 ? 0.620 -1.005 3.198 1.00 48.59 98 THR A CA 1
ATOM 836 C C . THR A 1 98 ? -0.875 -0.750 3.059 1.00 48.59 98 THR A C 1
ATOM 838 O O . THR A 1 98 ? -1.506 -1.099 2.064 1.00 48.59 98 THR A O 1
ATOM 841 N N . ASN A 1 99 ? -1.427 -0.036 4.054 1.00 54.47 99 ASN A N 1
ATOM 842 C CA . ASN A 1 99 ? -2.768 0.561 3.973 1.00 54.47 99 ASN A CA 1
ATOM 843 C C . ASN A 1 99 ? -2.978 1.257 2.620 1.00 54.47 99 ASN A C 1
ATOM 845 O O . ASN A 1 99 ? -4.062 1.214 2.063 1.00 54.47 99 ASN A O 1
ATOM 849 N N . ASN A 1 100 ? -1.910 1.825 2.053 1.00 57.19 100 ASN A N 1
ATOM 850 C CA . ASN A 1 100 ? -2.010 2.643 0.867 1.00 57.19 100 ASN A CA 1
ATOM 851 C C . ASN A 1 100 ? -2.351 1.821 -0.375 1.00 57.19 100 ASN A C 1
ATOM 853 O O . ASN A 1 100 ? -3.024 2.354 -1.241 1.00 57.19 100 ASN A O 1
ATOM 857 N N . TYR A 1 101 ? -1.907 0.565 -0.500 1.00 60.75 101 TYR A N 1
ATOM 858 C CA . TYR A 1 101 ? -2.250 -0.240 -1.677 1.00 60.75 101 TYR A CA 1
ATOM 859 C C . TYR A 1 101 ? -3.717 -0.660 -1.613 1.00 60.75 101 TYR A C 1
ATOM 861 O O . TYR A 1 101 ? -4.488 -0.314 -2.503 1.00 60.75 101 TYR A O 1
ATOM 869 N N . THR A 1 102 ? -4.121 -1.307 -0.518 1.00 65.62 102 THR A N 1
ATOM 870 C CA . THR A 1 102 ? -5.501 -1.764 -0.321 1.00 65.62 102 THR A CA 1
ATOM 871 C C . THR A 1 102 ? -6.499 -0.608 -0.310 1.00 65.62 102 THR A C 1
ATOM 873 O O . THR A 1 102 ? -7.533 -0.718 -0.954 1.00 65.62 102 THR A O 1
ATOM 876 N N . GLU A 1 103 ? -6.199 0.521 0.338 1.00 68.50 103 GLU A N 1
ATOM 877 C CA . GLU A 1 103 ? -7.095 1.687 0.339 1.00 68.50 103 GLU A CA 1
ATOM 878 C C . GLU A 1 103 ? -7.103 2.425 -0.997 1.00 68.50 103 GLU A C 1
ATOM 880 O O . GLU A 1 103 ? -8.160 2.889 -1.413 1.00 68.50 103 GLU A O 1
ATOM 885 N N . SER A 1 104 ? -5.971 2.511 -1.710 1.00 68.94 104 SER A N 1
ATOM 886 C CA . SER A 1 104 ? -5.988 3.072 -3.070 1.00 68.94 104 SER A CA 1
ATOM 887 C C . SER A 1 104 ? -6.860 2.220 -3.981 1.00 68.94 104 SER A C 1
ATOM 889 O O . SER A 1 104 ? -7.647 2.768 -4.741 1.00 68.94 104 SER A O 1
ATOM 891 N N . TRP A 1 105 ? -6.781 0.895 -3.857 1.00 77.06 105 TRP A N 1
ATOM 892 C CA . TRP A 1 105 ? -7.634 -0.024 -4.601 1.00 77.06 105 TRP A CA 1
ATOM 893 C C . TRP A 1 105 ? -9.094 0.050 -4.190 1.00 77.06 105 TRP A C 1
ATOM 895 O O . TRP A 1 105 ? -9.962 0.127 -5.045 1.00 77.06 105 TRP A O 1
ATOM 905 N N . HIS A 1 106 ? -9.378 0.084 -2.895 1.00 77.62 106 HIS A N 1
ATOM 906 C CA . HIS A 1 106 ? -10.732 0.218 -2.383 1.00 77.62 106 HIS A CA 1
ATOM 907 C C . HIS A 1 106 ? -11.362 1.554 -2.805 1.00 77.62 106 HIS A C 1
ATOM 909 O O . HIS A 1 106 ? -12.521 1.582 -3.211 1.00 77.62 106 HIS A O 1
ATOM 915 N N . ARG A 1 107 ? -10.591 2.649 -2.796 1.00 79.62 107 ARG A N 1
ATOM 916 C CA . ARG A 1 107 ? -11.009 3.955 -3.322 1.00 79.62 107 ARG A CA 1
ATOM 917 C C . ARG A 1 107 ? -11.208 3.918 -4.834 1.00 79.62 107 ARG A C 1
ATOM 919 O O . ARG A 1 107 ? -12.202 4.449 -5.309 1.00 79.62 107 ARG A O 1
ATOM 926 N N . LEU A 1 108 ? -10.292 3.303 -5.581 1.00 83.00 108 LEU A N 1
ATOM 927 C CA . LEU A 1 108 ? -10.396 3.166 -7.033 1.00 83.00 108 LEU A CA 1
ATOM 928 C C . LEU A 1 108 ? -11.650 2.369 -7.410 1.00 83.00 108 LEU A C 1
ATOM 930 O O . LEU A 1 108 ? -12.428 2.839 -8.233 1.00 83.00 108 LEU A O 1
ATOM 934 N N . LEU A 1 109 ? -11.876 1.226 -6.755 1.00 85.81 109 LEU A N 1
ATOM 935 C CA . LEU A 1 109 ? -13.068 0.391 -6.905 1.00 85.81 109 LEU A CA 1
ATOM 936 C C . LEU A 1 109 ? -14.331 1.198 -6.620 1.00 85.81 109 LEU A C 1
ATOM 938 O O . LEU A 1 109 ? -15.179 1.315 -7.494 1.00 85.81 109 LEU A O 1
ATOM 942 N N . LYS A 1 110 ? -14.426 1.829 -5.447 1.00 83.69 110 LYS A N 1
ATOM 943 C CA . LYS A 1 110 ? -15.611 2.608 -5.062 1.00 83.69 110 LYS A CA 1
ATOM 944 C C . LYS A 1 110 ? -15.901 3.793 -5.973 1.00 83.69 110 LYS A C 1
ATOM 946 O O . LYS A 1 110 ? -17.057 4.046 -6.272 1.00 83.69 110 LYS A O 1
ATOM 951 N N . ASN A 1 111 ? -14.870 4.522 -6.386 1.00 84.88 111 ASN A N 1
ATOM 952 C CA . ASN A 1 111 ? -15.054 5.790 -7.087 1.00 84.88 111 ASN A CA 1
ATOM 953 C C . ASN A 1 111 ? -15.114 5.647 -8.608 1.00 84.88 111 ASN A C 1
ATOM 955 O O . ASN A 1 111 ? -15.618 6.555 -9.265 1.00 84.88 111 ASN A O 1
ATOM 959 N N . SER A 1 112 ? -14.544 4.575 -9.160 1.00 86.38 112 SER A N 1
ATOM 960 C CA . SER A 1 112 ? -14.349 4.440 -10.612 1.00 86.38 112 SER A CA 1
ATOM 961 C C . SER A 1 112 ? -15.109 3.266 -11.218 1.00 86.38 112 SER A C 1
ATOM 963 O O . SER A 1 112 ? -15.358 3.298 -12.413 1.00 86.38 112 SER A O 1
ATOM 965 N N . TYR A 1 113 ? -15.448 2.246 -10.423 1.00 87.88 113 TYR A N 1
ATOM 966 C CA . TYR A 1 113 ? -16.101 1.027 -10.918 1.00 87.88 113 TYR A CA 1
ATOM 967 C C . TYR A 1 113 ? -17.449 0.765 -10.239 1.00 87.88 113 TYR A C 1
ATOM 969 O O . TYR A 1 113 ? -18.386 0.301 -10.870 1.00 87.88 113 TYR A O 1
ATOM 977 N N . LEU A 1 114 ? -17.573 1.086 -8.950 1.00 88.00 114 LEU A N 1
ATOM 978 C CA . LEU A 1 114 ? -18.776 0.845 -8.148 1.00 88.00 114 LEU A CA 1
ATOM 979 C C . LEU A 1 114 ? -19.543 2.142 -7.857 1.00 88.00 114 LEU A C 1
ATOM 981 O O . LEU A 1 114 ? -20.235 2.225 -6.849 1.00 88.00 114 LEU A O 1
ATOM 985 N N . SER A 1 115 ? -19.400 3.168 -8.698 1.00 72.69 115 SER A N 1
ATOM 986 C CA . SER A 1 115 ? -19.864 4.543 -8.443 1.00 72.69 115 SER A CA 1
ATOM 987 C C . SER A 1 115 ? -21.391 4.714 -8.380 1.00 72.69 115 SER A C 1
ATOM 989 O O . SER A 1 115 ? -21.875 5.842 -8.286 1.00 72.69 115 SER A O 1
ATOM 991 N N . HIS A 1 116 ? -22.152 3.622 -8.438 1.00 70.69 116 HIS A N 1
ATOM 992 C CA . HIS A 1 116 ? -23.604 3.634 -8.366 1.00 70.69 116 HIS A CA 1
ATOM 993 C C . HIS A 1 116 ? -24.064 3.799 -6.904 1.00 70.69 116 HIS A C 1
ATOM 995 O O . HIS A 1 116 ? -23.523 3.143 -6.013 1.00 70.69 116 HIS A O 1
ATOM 1001 N N . PRO A 1 117 ? -25.046 4.678 -6.627 1.00 60.72 117 PRO A N 1
ATOM 1002 C CA . PRO A 1 117 ? -25.520 4.946 -5.267 1.00 60.72 117 PRO A CA 1
ATOM 1003 C C . PRO A 1 117 ? -26.274 3.765 -4.630 1.00 60.72 117 PRO A C 1
ATOM 1005 O O . PRO A 1 117 ? -26.472 3.758 -3.412 1.00 60.72 117 PRO A O 1
ATOM 1008 N N . ASP A 1 118 ? -26.657 2.764 -5.424 1.00 71.06 118 ASP A N 1
ATOM 1009 C CA . ASP A 1 118 ? -27.429 1.613 -4.972 1.00 71.06 118 ASP A CA 1
ATOM 1010 C C . ASP A 1 118 ? -26.550 0.453 -4.490 1.00 71.06 118 ASP A C 1
ATOM 1012 O O . ASP A 1 118 ? -25.383 0.293 -4.855 1.00 71.06 118 ASP A O 1
ATOM 1016 N N . ARG A 1 119 ? -27.124 -0.379 -3.615 1.00 79.50 119 ARG A N 1
ATOM 1017 C CA . ARG A 1 119 ? -26.462 -1.584 -3.109 1.00 79.50 119 ARG A CA 1
ATOM 1018 C C . ARG A 1 119 ? -26.373 -2.618 -4.230 1.00 79.50 119 ARG A C 1
ATOM 1020 O O . ARG A 1 119 ? -27.353 -3.309 -4.484 1.00 79.50 119 ARG A O 1
ATOM 1027 N N . LEU A 1 120 ? -25.196 -2.735 -4.835 1.00 83.44 120 LEU A N 1
ATOM 1028 C CA . LEU A 1 120 ? -24.902 -3.785 -5.808 1.00 83.44 120 LEU A CA 1
ATOM 1029 C C . LEU A 1 120 ? -25.025 -5.169 -5.166 1.00 83.44 120 LEU A C 1
ATOM 1031 O O . LEU A 1 120 ? -24.566 -5.393 -4.036 1.00 83.44 120 LEU A O 1
ATOM 1035 N N . GLN A 1 121 ? -25.626 -6.096 -5.900 1.00 89.38 121 GLN A N 1
ATOM 1036 C CA . GLN A 1 121 ? -25.626 -7.507 -5.548 1.00 89.38 121 GLN A CA 1
ATOM 1037 C C . GLN A 1 121 ? -24.230 -8.111 -5.756 1.00 89.38 121 GLN A C 1
ATOM 1039 O O . GLN A 1 121 ? -23.357 -7.553 -6.424 1.00 89.38 121 GLN A O 1
ATOM 1044 N N . ILE A 1 122 ? -23.973 -9.249 -5.110 1.00 87.12 122 ILE A N 1
ATOM 1045 C CA . ILE A 1 122 ? -22.635 -9.853 -5.112 1.00 87.12 122 ILE A CA 1
ATOM 1046 C C . ILE A 1 122 ? -22.211 -10.335 -6.506 1.00 87.12 122 ILE A C 1
ATOM 1048 O O . ILE A 1 122 ? -21.034 -10.252 -6.844 1.00 87.12 122 ILE A O 1
ATOM 1052 N N . ASP A 1 123 ? -23.152 -10.810 -7.313 1.00 90.25 123 ASP A N 1
ATOM 1053 C CA . ASP A 1 123 ? -22.957 -11.226 -8.700 1.00 90.25 123 ASP A CA 1
ATOM 1054 C C . ASP A 1 123 ? -22.606 -10.041 -9.606 1.00 90.25 123 ASP A C 1
ATOM 1056 O O . ASP A 1 123 ? -21.627 -10.130 -10.345 1.00 90.25 123 ASP A O 1
ATOM 1060 N N . GLU A 1 124 ? -23.295 -8.907 -9.463 1.00 88.38 124 GLU A N 1
ATOM 1061 C CA . GLU A 1 124 ? -22.967 -7.661 -10.173 1.00 88.38 124 GLU A CA 1
ATOM 1062 C C . GLU A 1 124 ? -21.541 -7.193 -9.843 1.00 88.38 124 GLU A C 1
ATOM 1064 O O . GLU A 1 124 ? -20.755 -6.857 -10.729 1.00 88.38 124 GLU A O 1
ATOM 1069 N N . VAL A 1 125 ? -21.152 -7.240 -8.562 1.00 88.12 125 VAL A N 1
ATOM 1070 C CA . VAL A 1 125 ? -19.782 -6.903 -8.141 1.00 88.12 125 VAL A CA 1
ATOM 1071 C C . VAL A 1 125 ? -18.762 -7.857 -8.767 1.00 88.12 125 VAL A C 1
ATOM 1073 O O . VAL A 1 125 ? -17.709 -7.416 -9.232 1.00 88.12 125 VAL A O 1
ATOM 1076 N N . VAL A 1 126 ? -19.041 -9.164 -8.788 1.00 88.12 126 VAL A N 1
ATOM 1077 C CA . VAL A 1 126 ? -18.149 -10.158 -9.406 1.00 88.12 126 VAL A CA 1
ATOM 1078 C C . VAL A 1 126 ? -18.027 -9.925 -10.913 1.00 88.12 126 VAL A C 1
ATOM 1080 O O . VAL A 1 126 ? -16.916 -10.004 -11.446 1.00 88.12 126 VAL A O 1
ATOM 1083 N N . GLN A 1 127 ? -19.121 -9.586 -11.593 1.00 90.50 127 GLN A N 1
ATOM 1084 C CA . GLN A 1 127 ? -19.108 -9.251 -13.013 1.00 90.50 127 GLN A CA 1
ATOM 1085 C C . GLN A 1 127 ? -18.222 -8.027 -13.286 1.00 90.50 127 GLN A C 1
ATOM 1087 O O . GLN A 1 127 ? -17.279 -8.125 -14.068 1.00 90.50 127 GLN A O 1
ATOM 1092 N N . ILE A 1 128 ? -18.406 -6.921 -12.557 1.00 89.50 128 ILE A N 1
ATOM 1093 C CA . ILE A 1 128 ? -17.569 -5.712 -12.690 1.00 89.50 128 ILE A CA 1
ATOM 1094 C C . ILE A 1 128 ? -16.081 -6.041 -12.477 1.00 89.50 128 ILE A C 1
ATOM 1096 O O . ILE A 1 128 ? -15.210 -5.605 -13.235 1.00 89.50 128 ILE A O 1
ATOM 1100 N N . LEU A 1 129 ? -15.754 -6.849 -11.462 1.00 87.38 129 LEU A N 1
ATOM 1101 C CA . LEU A 1 129 ? -14.369 -7.249 -11.194 1.00 87.38 129 LEU A CA 1
ATOM 1102 C C . LEU A 1 129 ? -13.761 -8.086 -12.333 1.00 87.38 129 LEU A C 1
ATOM 1104 O O . LEU A 1 129 ? -12.573 -7.950 -12.642 1.00 87.38 129 LEU A O 1
ATOM 1108 N N . THR A 1 130 ? -14.548 -8.971 -12.940 1.00 88.81 130 THR A N 1
ATOM 1109 C CA . THR A 1 130 ? -14.064 -9.938 -13.937 1.00 88.81 130 THR A CA 1
ATOM 1110 C C . THR A 1 130 ? -14.065 -9.400 -15.360 1.00 88.81 130 THR A C 1
ATOM 1112 O O . THR A 1 130 ? -13.170 -9.759 -16.126 1.00 88.81 130 THR A O 1
ATOM 1115 N N . GLU A 1 131 ? -15.010 -8.533 -15.706 1.00 90.88 131 GLU A N 1
ATOM 1116 C CA . GLU A 1 131 ? -15.190 -8.015 -17.061 1.00 90.88 131 GLU A CA 1
ATOM 1117 C C . GLU A 1 131 ? -14.586 -6.623 -17.214 1.00 90.88 131 GLU A C 1
ATOM 1119 O O . GLU A 1 131 ? -13.842 -6.389 -18.164 1.00 90.88 131 GLU A O 1
ATOM 1124 N N . GLU A 1 132 ? -14.807 -5.714 -16.264 1.00 89.62 132 GLU A N 1
ATOM 1125 C CA . GLU A 1 132 ? -14.355 -4.326 -16.395 1.00 89.62 132 GLU A CA 1
ATOM 1126 C C . GLU A 1 132 ? -12.960 -4.122 -15.811 1.00 89.62 132 GLU A C 1
ATOM 1128 O O . GLU A 1 132 ? -12.033 -3.720 -16.520 1.00 89.62 132 GLU A O 1
ATOM 1133 N N . VAL A 1 133 ? -12.776 -4.444 -14.524 1.00 87.94 133 VAL A N 1
ATOM 1134 C CA . VAL A 1 133 ? -11.498 -4.216 -13.830 1.00 87.94 133 VAL A CA 1
ATOM 1135 C C . VAL A 1 133 ? -10.396 -5.025 -14.500 1.00 87.94 133 VAL A C 1
ATOM 1137 O O . VAL A 1 133 ? -9.359 -4.479 -14.879 1.00 87.94 133 VAL A O 1
ATOM 1140 N N . LYS A 1 134 ? -10.617 -6.326 -14.704 1.00 84.50 134 LYS A N 1
ATOM 1141 C CA . LYS A 1 134 ? -9.637 -7.192 -15.363 1.00 84.50 134 LYS A CA 1
ATOM 1142 C C . LYS A 1 134 ? -9.285 -6.687 -16.765 1.00 84.50 134 LYS A C 1
ATOM 1144 O O . LYS A 1 134 ? -8.097 -6.595 -17.077 1.00 84.50 134 LYS A O 1
ATOM 1149 N N . SER A 1 135 ? -10.273 -6.345 -17.593 1.00 87.56 135 SER A N 1
ATOM 1150 C CA . SER A 1 135 ? -10.022 -5.872 -18.961 1.00 87.56 135 SER A CA 1
ATOM 1151 C C . SER A 1 135 ? -9.261 -4.553 -18.975 1.00 87.56 135 SER A C 1
ATOM 1153 O O . SER A 1 135 ? -8.295 -4.422 -19.726 1.00 87.56 135 SER A O 1
ATOM 1155 N N . HIS A 1 136 ? -9.610 -3.612 -18.095 1.00 88.12 136 HIS A N 1
ATOM 1156 C CA . HIS A 1 136 ? -8.883 -2.353 -17.962 1.00 88.12 136 HIS A CA 1
ATOM 1157 C C . HIS A 1 136 ? -7.419 -2.592 -17.559 1.00 88.12 136 HIS A C 1
ATOM 1159 O O . HIS A 1 136 ? -6.510 -2.046 -18.183 1.00 88.12 136 HIS A O 1
ATOM 1165 N N . TYR A 1 137 ? -7.152 -3.470 -16.588 1.00 82.12 137 TYR A N 1
ATOM 1166 C CA . TYR A 1 137 ? -5.776 -3.796 -16.197 1.00 82.12 137 TYR A CA 1
ATOM 1167 C C . TYR A 1 137 ? -4.991 -4.499 -17.303 1.00 82.12 137 TYR A C 1
ATOM 1169 O O . TYR A 1 137 ? -3.829 -4.162 -17.538 1.00 82.12 137 TYR A O 1
ATOM 1177 N N . HIS A 1 138 ? -5.617 -5.437 -18.015 1.00 81.38 138 HIS A N 1
ATOM 1178 C CA . HIS A 1 138 ? -5.001 -6.064 -19.181 1.00 81.38 138 HIS A CA 1
ATOM 1179 C C . HIS A 1 138 ? -4.670 -5.036 -20.259 1.00 81.38 138 HIS A C 1
ATOM 1181 O O . HIS A 1 138 ? -3.572 -5.075 -20.815 1.00 81.38 138 HIS A O 1
ATOM 1187 N N . TRP A 1 139 ? -5.579 -4.101 -20.527 1.00 85.38 139 TRP A N 1
ATOM 1188 C CA . TRP A 1 139 ? -5.367 -3.040 -21.500 1.00 85.38 139 TRP A CA 1
ATOM 1189 C C . TRP A 1 139 ? -4.217 -2.116 -21.095 1.00 85.38 139 TRP A C 1
ATOM 1191 O O . TRP A 1 139 ? -3.297 -1.919 -21.886 1.00 85.38 139 TRP A O 1
ATOM 1201 N N . LEU A 1 140 ? -4.184 -1.637 -19.846 1.00 80.38 140 LEU A N 1
ATOM 1202 C CA . LEU A 1 140 ? -3.070 -0.836 -19.322 1.00 80.38 140 LEU A CA 1
ATOM 1203 C C . LEU A 1 140 ? -1.737 -1.583 -19.440 1.00 80.38 140 LEU A C 1
ATOM 1205 O O . LEU A 1 140 ? -0.735 -1.024 -19.890 1.00 80.38 140 LEU A O 1
ATOM 1209 N N . GLN A 1 141 ? -1.717 -2.871 -19.089 1.00 76.31 141 GLN A N 1
ATOM 1210 C CA . GLN A 1 141 ? -0.519 -3.696 -19.214 1.00 76.31 141 GLN A CA 1
ATOM 1211 C C . GLN A 1 141 ? -0.083 -3.848 -20.677 1.00 76.31 141 GLN A C 1
ATOM 1213 O O . GLN A 1 141 ? 1.113 -3.784 -20.968 1.00 76.31 141 GLN A O 1
ATOM 1218 N N . GLN A 1 142 ? -1.024 -4.032 -21.605 1.00 77.19 142 GLN A N 1
ATOM 1219 C CA . GLN A 1 142 ? -0.730 -4.100 -23.034 1.00 77.19 142 GLN A CA 1
ATOM 1220 C C . GLN A 1 142 ? -0.226 -2.765 -23.580 1.00 77.19 142 GLN A C 1
ATOM 1222 O O . GLN A 1 142 ? 0.737 -2.765 -24.341 1.00 77.19 142 GLN A O 1
ATOM 1227 N N . GLN A 1 143 ? -0.801 -1.635 -23.163 1.00 78.69 143 GLN A N 1
ATOM 1228 C CA . GLN A 1 143 ? -0.318 -0.310 -23.550 1.00 78.69 143 GLN A CA 1
ATOM 1229 C C . GLN A 1 143 ? 1.127 -0.090 -23.098 1.00 78.69 143 GLN A C 1
ATOM 1231 O O . GLN A 1 143 ? 1.948 0.374 -23.889 1.00 78.69 143 GLN A O 1
ATOM 1236 N N . VAL A 1 144 ? 1.467 -0.483 -21.866 1.00 75.12 144 VAL A N 1
ATOM 1237 C CA . VAL A 1 144 ? 2.850 -0.422 -21.369 1.00 75.12 144 VAL A CA 1
ATOM 1238 C C . VAL A 1 144 ? 3.762 -1.367 -22.152 1.00 75.12 144 VAL A C 1
ATOM 1240 O O . VAL A 1 144 ? 4.821 -0.957 -22.624 1.00 75.12 144 VAL A O 1
ATOM 1243 N N . LYS A 1 145 ? 3.344 -2.623 -22.352 1.00 68.56 145 LYS A N 1
ATOM 1244 C CA . LYS A 1 145 ? 4.131 -3.641 -23.067 1.00 68.56 145 LYS A CA 1
ATOM 1245 C C . LYS A 1 145 ? 4.414 -3.250 -24.520 1.00 68.56 145 LYS A C 1
ATOM 1247 O O . LYS A 1 145 ? 5.513 -3.489 -25.014 1.00 68.56 145 LYS A O 1
ATOM 1252 N N . SER A 1 146 ? 3.434 -2.652 -25.186 1.00 72.81 146 SER A N 1
ATOM 1253 C CA . SER A 1 146 ? 3.531 -2.185 -26.571 1.00 72.81 146 SER A CA 1
ATOM 1254 C C . SER A 1 146 ? 4.216 -0.821 -26.691 1.00 72.81 146 SER A C 1
ATOM 1256 O O . SER A 1 146 ? 4.491 -0.374 -27.798 1.00 72.81 146 SER A O 1
ATOM 1258 N N . GLY A 1 147 ? 4.518 -0.158 -25.569 1.00 72.25 147 GLY A N 1
ATOM 1259 C CA . GLY A 1 147 ? 5.207 1.131 -25.541 1.00 72.25 147 GLY A CA 1
ATOM 1260 C C . GLY A 1 147 ? 4.318 2.354 -25.786 1.00 72.25 147 GLY A C 1
ATOM 1261 O O . GLY A 1 147 ? 4.854 3.456 -25.880 1.00 72.25 147 GLY A O 1
ATOM 1262 N N . PHE A 1 148 ? 2.992 2.186 -25.852 1.00 73.56 148 PHE A N 1
ATOM 1263 C CA . PHE A 1 148 ? 2.022 3.287 -25.943 1.00 73.56 148 PHE A CA 1
ATOM 1264 C C . PHE A 1 148 ? 1.891 4.066 -24.629 1.00 73.56 148 PHE A C 1
ATOM 1266 O O . PHE A 1 148 ? 1.568 5.249 -24.648 1.00 73.56 148 PHE A O 1
ATOM 1273 N N . ALA A 1 149 ? 2.166 3.417 -23.496 1.00 75.00 149 ALA A N 1
ATOM 1274 C CA . ALA A 1 149 ? 2.216 4.048 -22.184 1.00 75.00 149 ALA A CA 1
ATOM 1275 C C . ALA A 1 149 ? 3.569 3.792 -21.502 1.00 75.00 149 ALA A C 1
ATOM 1277 O O . ALA A 1 149 ? 4.187 2.737 -21.658 1.00 75.00 149 ALA A O 1
ATOM 1278 N N . GLY A 1 150 ? 4.041 4.768 -20.725 1.00 71.88 150 GLY A N 1
ATOM 1279 C CA . GLY A 1 150 ? 5.210 4.592 -19.867 1.00 71.88 150 GLY A CA 1
ATOM 1280 C C . GLY A 1 150 ? 4.898 3.667 -18.690 1.00 71.88 150 GLY A C 1
ATOM 1281 O O . GLY A 1 150 ? 3.813 3.739 -18.118 1.00 71.88 150 GLY A O 1
ATOM 1282 N N . GLN A 1 151 ? 5.849 2.822 -18.285 1.00 68.62 151 GLN A N 1
ATOM 1283 C CA . GLN A 1 151 ? 5.715 2.107 -17.019 1.00 68.62 151 GLN A CA 1
ATOM 1284 C C . GLN A 1 151 ? 5.802 3.113 -15.865 1.00 68.62 151 GLN A C 1
ATOM 1286 O O . GLN A 1 151 ? 6.773 3.860 -15.759 1.00 68.62 151 GLN A O 1
ATOM 1291 N N . THR A 1 152 ? 4.804 3.120 -14.984 1.00 6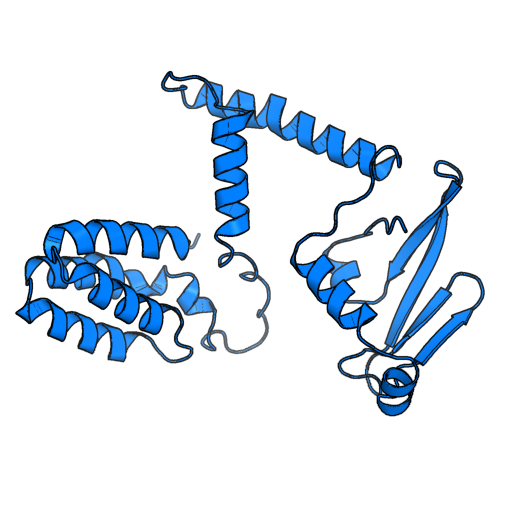6.31 152 THR A N 1
ATOM 1292 C CA . THR A 1 152 ? 4.831 3.961 -13.785 1.00 66.31 152 THR A CA 1
ATOM 1293 C C . THR A 1 152 ? 5.635 3.275 -12.684 1.00 66.31 152 THR A C 1
ATOM 1295 O O . THR A 1 152 ? 5.364 2.127 -12.324 1.00 66.31 152 THR A O 1
ATOM 1298 N N . SER A 1 153 ? 6.618 3.981 -12.129 1.00 64.25 153 SER A N 1
ATOM 1299 C CA . SER A 1 153 ? 7.358 3.522 -10.952 1.00 64.25 153 SER A CA 1
ATOM 1300 C C . SER A 1 153 ? 6.442 3.523 -9.731 1.00 64.25 153 SER A C 1
ATOM 1302 O O . SER A 1 153 ? 5.797 4.527 -9.430 1.00 64.25 153 SER A O 1
ATOM 1304 N N . ASN A 1 154 ? 6.397 2.420 -8.985 1.00 67.06 154 ASN A N 1
ATOM 1305 C CA . ASN A 1 154 ? 5.710 2.408 -7.695 1.00 67.06 154 ASN A CA 1
ATOM 1306 C C . ASN A 1 154 ? 6.490 3.240 -6.650 1.00 67.06 154 ASN A C 1
ATOM 1308 O O . ASN A 1 154 ? 7.661 3.566 -6.845 1.00 67.06 154 ASN A O 1
ATOM 1312 N N . LYS A 1 155 ? 5.869 3.565 -5.504 1.00 62.22 155 LYS A N 1
ATOM 1313 C CA . LYS A 1 155 ? 6.504 4.385 -4.446 1.00 62.22 155 LYS A CA 1
ATOM 1314 C C . LYS A 1 155 ? 7.857 3.834 -3.975 1.00 62.22 155 LYS A C 1
ATOM 1316 O O . LYS A 1 155 ? 8.757 4.610 -3.666 1.00 62.22 155 LYS A O 1
ATOM 1321 N N . PHE A 1 156 ? 8.007 2.511 -3.916 1.00 60.12 156 PHE A N 1
ATOM 1322 C CA . PHE A 1 156 ? 9.271 1.880 -3.539 1.00 60.12 156 PHE A CA 1
ATOM 1323 C C . PHE A 1 156 ? 10.337 2.104 -4.616 1.00 60.12 156 PHE A C 1
ATOM 1325 O O . PHE A 1 156 ? 11.426 2.570 -4.298 1.00 60.12 156 PHE A O 1
ATOM 1332 N N . GLN A 1 157 ? 10.006 1.860 -5.884 1.00 66.12 157 GLN A N 1
ATOM 1333 C CA . GLN A 1 157 ? 10.889 2.100 -7.027 1.00 66.12 157 GLN A CA 1
ATOM 1334 C C . GLN A 1 157 ? 11.277 3.577 -7.140 1.00 66.12 157 GLN A C 1
ATOM 1336 O O . GLN A 1 157 ? 12.445 3.872 -7.363 1.00 66.12 157 GLN A O 1
ATOM 1341 N N . MET A 1 158 ? 10.339 4.503 -6.915 1.00 71.94 158 MET A N 1
ATOM 1342 C CA . MET A 1 158 ? 10.630 5.938 -6.859 1.00 71.94 158 MET A CA 1
ATOM 1343 C C . MET A 1 158 ? 11.616 6.273 -5.740 1.00 71.94 158 MET A C 1
ATOM 1345 O O . MET A 1 158 ? 12.579 6.989 -5.980 1.00 71.94 158 MET A O 1
ATOM 1349 N N . ARG A 1 159 ? 11.417 5.739 -4.528 1.00 72.44 159 ARG A N 1
ATOM 1350 C CA . ARG A 1 159 ? 12.333 5.982 -3.406 1.00 72.44 159 ARG A CA 1
ATOM 1351 C C . ARG A 1 159 ? 13.722 5.408 -3.676 1.00 72.44 159 ARG A C 1
ATOM 1353 O O . ARG A 1 159 ? 14.704 6.085 -3.413 1.00 72.44 159 ARG A O 1
ATOM 1360 N N . GLN A 1 160 ? 13.805 4.193 -4.216 1.00 68.50 160 GLN A N 1
ATOM 1361 C CA . GLN A 1 160 ? 15.081 3.582 -4.599 1.00 68.50 160 GLN A CA 1
ATOM 1362 C C . GLN A 1 160 ? 15.776 4.381 -5.703 1.00 68.50 160 GLN A C 1
ATOM 1364 O O . GLN A 1 160 ? 16.981 4.585 -5.632 1.00 68.50 160 GLN A O 1
ATOM 1369 N N . LYS A 1 161 ? 15.017 4.889 -6.680 1.00 77.31 161 LYS A N 1
ATOM 1370 C CA . LYS A 1 161 ? 15.535 5.789 -7.709 1.00 77.31 161 LYS A CA 1
ATOM 1371 C C . LYS A 1 161 ? 16.077 7.084 -7.104 1.00 77.31 161 LYS A C 1
ATOM 1373 O O . LYS A 1 161 ? 17.187 7.447 -7.437 1.00 77.31 161 LYS A O 1
ATOM 1378 N N . LEU A 1 162 ? 15.348 7.730 -6.193 1.00 78.50 162 LEU A N 1
ATOM 1379 C CA . LEU A 1 162 ? 15.818 8.946 -5.517 1.00 78.50 162 LEU A CA 1
ATOM 1380 C C . LEU A 1 162 ? 17.098 8.705 -4.713 1.00 78.50 162 LEU A C 1
ATOM 1382 O O . LEU A 1 162 ? 17.994 9.534 -4.747 1.00 78.50 162 LEU A O 1
ATOM 1386 N N . VAL A 1 163 ? 17.189 7.571 -4.012 1.00 75.50 163 VAL A N 1
ATOM 1387 C CA . VAL A 1 163 ? 18.414 7.183 -3.301 1.00 75.50 163 VAL A CA 1
ATOM 1388 C C . VAL A 1 163 ? 19.560 6.984 -4.289 1.00 75.50 163 VAL A C 1
ATOM 1390 O O . VAL A 1 163 ? 20.635 7.514 -4.060 1.00 75.50 163 VAL A O 1
ATOM 1393 N N . ALA A 1 164 ? 19.330 6.268 -5.392 1.00 75.12 164 ALA A N 1
ATOM 1394 C CA . ALA A 1 164 ? 20.345 6.048 -6.419 1.00 75.12 164 ALA A CA 1
ATOM 1395 C C . ALA A 1 164 ? 20.783 7.353 -7.111 1.00 75.12 164 ALA A C 1
ATOM 1397 O O . ALA A 1 164 ? 21.973 7.550 -7.317 1.00 75.12 164 ALA A O 1
ATOM 1398 N N . ASP A 1 165 ? 19.838 8.242 -7.434 1.00 78.94 165 ASP A N 1
ATOM 1399 C CA . ASP A 1 165 ? 20.088 9.541 -8.073 1.00 78.94 165 ASP A CA 1
ATOM 1400 C C . ASP A 1 165 ? 20.831 10.514 -7.129 1.00 78.94 165 ASP A C 1
ATOM 1402 O O . ASP A 1 165 ? 21.458 11.455 -7.604 1.00 78.94 165 ASP A O 1
ATOM 1406 N N . ALA A 1 166 ? 20.766 10.302 -5.807 1.00 80.69 166 ALA A N 1
ATOM 1407 C CA . ALA A 1 166 ? 21.453 11.130 -4.816 1.00 80.69 166 ALA A CA 1
ATOM 1408 C C . ALA A 1 166 ? 22.952 10.815 -4.687 1.00 80.69 166 ALA A C 1
ATOM 1410 O O . ALA A 1 166 ? 23.679 11.644 -4.150 1.00 80.69 166 ALA A O 1
ATOM 1411 N N . PHE A 1 167 ? 23.415 9.656 -5.172 1.00 77.50 167 PHE A N 1
ATOM 1412 C CA . PHE A 1 167 ? 24.838 9.322 -5.166 1.00 77.50 167 PHE A CA 1
ATOM 1413 C C . PHE A 1 167 ? 25.589 10.114 -6.237 1.00 77.50 167 PHE A C 1
ATOM 1415 O O . PHE A 1 167 ? 25.309 10.015 -7.434 1.00 77.50 167 PHE A O 1
ATOM 1422 N N . THR A 1 168 ? 26.602 10.848 -5.801 1.00 82.62 168 THR A N 1
ATOM 1423 C CA . THR A 1 168 ? 27.583 11.492 -6.672 1.00 82.62 168 THR A CA 1
ATOM 1424 C C . THR A 1 168 ? 28.619 10.479 -7.186 1.00 82.62 168 THR A C 1
ATOM 1426 O O . THR A 1 168 ? 28.817 9.419 -6.582 1.00 82.62 168 THR A O 1
ATOM 1429 N N . PRO A 1 169 ? 29.313 10.771 -8.304 1.00 79.62 169 PRO A N 1
ATOM 1430 C CA . PRO A 1 169 ? 30.425 9.943 -8.779 1.00 79.62 169 PRO A CA 1
ATOM 1431 C C . PRO A 1 169 ? 31.516 9.721 -7.723 1.00 79.62 169 PRO A C 1
ATOM 1433 O O . PRO A 1 169 ? 31.998 8.601 -7.583 1.00 79.62 169 PRO A O 1
ATOM 1436 N N . GLU A 1 170 ? 31.843 10.756 -6.944 1.00 74.50 170 GLU A N 1
ATOM 1437 C CA . GLU A 1 170 ? 32.847 10.701 -5.873 1.00 74.50 170 GLU A CA 1
ATOM 1438 C C . GLU A 1 170 ? 32.417 9.749 -4.743 1.00 74.50 170 GLU A C 1
ATOM 1440 O O . GLU A 1 170 ? 33.194 8.904 -4.305 1.00 74.50 170 GLU A O 1
ATOM 1445 N N . GLU A 1 171 ? 31.152 9.803 -4.312 1.00 73.69 171 GLU A N 1
ATOM 1446 C CA . GLU A 1 171 ? 30.613 8.883 -3.298 1.00 73.69 171 GLU A CA 1
ATOM 1447 C C . GLU A 1 171 ? 30.552 7.432 -3.790 1.00 73.69 171 GLU A C 1
ATOM 1449 O O . GLU A 1 171 ? 30.782 6.501 -3.009 1.00 73.69 171 GLU A O 1
ATOM 1454 N N . MET A 1 172 ? 30.251 7.220 -5.076 1.00 73.75 172 MET A N 1
ATOM 1455 C CA . MET A 1 172 ? 30.298 5.891 -5.691 1.00 73.75 172 MET A CA 1
ATOM 1456 C C . MET A 1 172 ? 31.726 5.338 -5.710 1.00 73.75 172 MET A C 1
ATOM 1458 O O . MET A 1 172 ? 31.917 4.171 -5.368 1.00 73.75 172 MET A O 1
ATOM 1462 N N . GLU A 1 173 ? 32.720 6.167 -6.037 1.00 73.88 173 GLU A N 1
ATOM 1463 C CA . GLU A 1 173 ? 34.137 5.788 -6.034 1.00 73.88 173 GLU A CA 1
ATOM 1464 C C . GLU A 1 173 ? 34.633 5.441 -4.624 1.00 73.88 173 GLU A C 1
ATOM 1466 O O . GLU A 1 173 ? 35.176 4.354 -4.422 1.00 73.88 173 GLU A O 1
ATOM 1471 N N . ILE A 1 174 ? 34.349 6.292 -3.628 1.00 72.00 174 ILE A N 1
ATOM 1472 C CA . ILE A 1 174 ? 34.682 6.045 -2.212 1.00 72.00 174 ILE A CA 1
ATOM 1473 C C . ILE A 1 174 ? 34.033 4.748 -1.713 1.00 72.00 174 ILE A C 1
ATOM 1475 O O . ILE A 1 174 ? 34.642 3.981 -0.967 1.00 72.00 174 ILE A O 1
ATOM 1479 N N . SER A 1 175 ? 32.800 4.479 -2.144 1.00 64.69 175 SER A N 1
ATOM 1480 C CA . SER A 1 175 ? 32.073 3.266 -1.772 1.00 64.69 175 SER A CA 1
ATOM 1481 C C . SER A 1 175 ? 32.525 2.032 -2.561 1.00 64.69 175 SER A C 1
ATOM 1483 O O . SER A 1 175 ? 32.050 0.941 -2.276 1.00 64.69 175 SER A O 1
ATOM 1485 N N . GLY A 1 176 ? 33.405 2.156 -3.561 1.00 70.81 176 GLY A N 1
ATOM 1486 C CA . GLY A 1 176 ? 33.810 1.044 -4.431 1.00 70.81 176 GLY A CA 1
ATOM 1487 C C . GLY A 1 176 ? 32.694 0.542 -5.358 1.00 70.81 176 GLY A C 1
ATOM 1488 O O . GLY A 1 176 ? 32.739 -0.590 -5.846 1.00 70.81 176 GLY A O 1
ATOM 1489 N N . VAL A 1 177 ? 31.664 1.359 -5.590 1.00 75.06 177 VAL A N 1
ATOM 1490 C CA . VAL A 1 177 ? 30.555 1.053 -6.495 1.00 75.06 177 VAL A CA 1
ATOM 1491 C C . VAL A 1 177 ? 30.985 1.374 -7.922 1.00 75.06 177 VAL A C 1
ATOM 1493 O O . VAL A 1 177 ? 30.994 2.522 -8.352 1.00 75.06 177 VAL A O 1
ATOM 1496 N N . VAL A 1 178 ? 31.319 0.333 -8.681 1.00 78.31 178 VAL A N 1
ATOM 1497 C CA . VAL A 1 178 ? 31.718 0.451 -10.086 1.00 78.31 178 VAL A CA 1
ATOM 1498 C C . VAL A 1 178 ? 30.555 0.081 -11.008 1.00 78.31 178 VAL A C 1
ATOM 1500 O O . VAL A 1 178 ? 29.862 -0.920 -10.801 1.00 78.31 178 VAL A O 1
ATOM 1503 N N . CYS A 1 179 ? 30.360 0.871 -12.066 1.00 81.69 179 CYS A N 1
ATOM 1504 C CA . CYS A 1 179 ? 29.455 0.559 -13.169 1.00 81.69 179 CYS A CA 1
ATOM 1505 C C . CYS A 1 179 ? 30.256 0.449 -14.469 1.00 81.69 179 CYS A C 1
ATOM 1507 O O . CYS A 1 179 ? 30.752 1.444 -14.990 1.00 81.69 179 CYS A O 1
ATOM 1509 N N . MET A 1 180 ? 30.385 -0.764 -15.004 1.00 85.31 180 MET A N 1
ATOM 1510 C CA . MET A 1 180 ? 31.087 -1.017 -16.265 1.00 85.31 180 MET A CA 1
ATOM 1511 C C . MET A 1 180 ? 30.087 -1.322 -17.372 1.00 85.31 180 MET A C 1
ATOM 1513 O O . MET A 1 180 ? 29.243 -2.201 -17.206 1.00 85.31 180 MET A O 1
ATOM 1517 N N . ALA A 1 181 ? 30.204 -0.642 -18.513 1.00 84.69 181 ALA A N 1
ATOM 1518 C CA . ALA A 1 181 ? 29.376 -0.879 -19.692 1.00 84.69 181 ALA A CA 1
ATOM 1519 C C . ALA A 1 181 ? 30.194 -1.559 -20.801 1.00 84.69 181 ALA A C 1
ATOM 1521 O O . ALA A 1 181 ? 31.181 -1.008 -21.277 1.00 84.69 181 ALA A O 1
ATOM 1522 N N . ILE A 1 182 ? 29.764 -2.745 -21.237 1.00 80.44 182 ILE A N 1
ATOM 1523 C CA . ILE A 1 182 ? 30.370 -3.502 -22.340 1.00 80.44 182 ILE A CA 1
ATOM 1524 C C . ILE A 1 182 ? 29.256 -3.945 -23.291 1.00 80.44 182 ILE A C 1
ATOM 1526 O O . ILE A 1 182 ? 28.467 -4.830 -22.962 1.00 80.44 182 ILE A O 1
ATOM 1530 N N . THR A 1 183 ? 29.184 -3.325 -24.472 1.00 79.69 183 THR A N 1
ATOM 1531 C CA . THR A 1 183 ? 28.362 -3.748 -25.628 1.00 79.69 183 THR A CA 1
ATOM 1532 C C . THR A 1 183 ? 26.947 -4.232 -25.258 1.00 79.69 183 THR A C 1
ATOM 1534 O O . THR A 1 183 ? 26.560 -5.371 -25.521 1.00 79.69 183 THR A O 1
ATOM 1537 N N . GLY A 1 184 ? 26.166 -3.376 -24.590 1.00 75.50 184 GLY A N 1
ATOM 1538 C CA . GLY A 1 184 ? 24.782 -3.677 -24.189 1.00 75.50 184 GLY A CA 1
ATOM 1539 C C . GLY A 1 184 ? 24.634 -4.499 -22.901 1.00 75.50 184 GLY A C 1
ATOM 1540 O O . GLY A 1 184 ? 23.511 -4.852 -22.521 1.00 75.50 184 GLY A O 1
ATOM 1541 N N . ARG A 1 185 ? 25.736 -4.783 -22.201 1.00 84.38 185 ARG A N 1
ATOM 1542 C CA . ARG A 1 185 ? 25.765 -5.341 -20.845 1.00 84.38 185 ARG A CA 1
ATOM 1543 C C . ARG A 1 185 ? 26.346 -4.318 -19.878 1.00 84.38 185 ARG A C 1
ATOM 1545 O O . ARG A 1 185 ? 27.312 -3.641 -20.207 1.00 84.38 185 ARG A O 1
ATOM 1552 N N . TYR A 1 186 ? 25.777 -4.251 -18.686 1.00 88.06 186 TYR A N 1
ATOM 1553 C CA . TYR A 1 186 ? 26.300 -3.467 -17.580 1.00 88.06 186 TYR A CA 1
ATOM 1554 C C . TYR A 1 186 ? 26.615 -4.396 -16.415 1.00 88.06 186 TYR A C 1
ATOM 1556 O O . TYR A 1 186 ? 25.795 -5.249 -16.068 1.00 88.06 186 TYR A O 1
ATOM 1564 N N . THR A 1 187 ? 27.781 -4.221 -15.810 1.00 87.38 187 THR A N 1
ATOM 1565 C CA . THR A 1 187 ? 28.131 -4.824 -14.524 1.00 87.38 187 THR A CA 1
ATOM 1566 C C . THR A 1 187 ? 28.096 -3.721 -13.485 1.00 87.38 187 THR A C 1
ATOM 1568 O O . THR A 1 187 ? 28.847 -2.756 -13.594 1.00 87.38 187 THR A O 1
ATOM 1571 N N . ILE A 1 188 ? 27.199 -3.850 -12.512 1.00 86.94 188 ILE A N 1
ATOM 1572 C CA . ILE A 1 188 ? 26.940 -2.841 -11.486 1.00 86.94 188 ILE A CA 1
ATOM 1573 C C . ILE A 1 188 ? 27.231 -3.457 -10.124 1.00 86.94 188 ILE A C 1
ATOM 1575 O O . ILE A 1 188 ? 26.607 -4.450 -9.746 1.00 86.94 188 ILE A O 1
ATOM 1579 N N . PHE A 1 189 ? 28.163 -2.876 -9.383 1.00 82.19 189 PHE A N 1
ATOM 1580 C CA . PHE A 1 189 ? 28.485 -3.303 -8.027 1.00 82.19 189 PHE A CA 1
ATOM 1581 C C . PHE A 1 189 ? 27.383 -2.820 -7.072 1.00 82.19 189 PHE A C 1
ATOM 1583 O O . PHE A 1 189 ? 26.746 -1.791 -7.288 1.00 82.19 189 PHE A O 1
ATOM 1590 N N . SER A 1 190 ? 27.072 -3.608 -6.047 1.00 73.75 190 SER A N 1
ATOM 1591 C CA . SER A 1 190 ? 25.948 -3.331 -5.151 1.00 73.75 190 SER A CA 1
ATOM 1592 C C . SER A 1 190 ? 26.227 -2.128 -4.256 1.00 73.75 190 SER A C 1
ATOM 1594 O O . SER A 1 190 ? 27.181 -2.149 -3.489 1.00 73.75 190 SER A O 1
ATOM 1596 N N . PHE A 1 191 ? 25.315 -1.155 -4.241 1.00 68.62 191 PHE A N 1
ATOM 1597 C CA . PHE A 1 191 ? 25.370 0.010 -3.347 1.00 68.62 191 PHE A CA 1
ATOM 1598 C C . PHE A 1 191 ? 25.425 -0.354 -1.855 1.00 68.62 191 PHE A C 1
ATOM 1600 O O . PHE A 1 191 ? 25.929 0.416 -1.050 1.00 68.62 191 PHE A O 1
ATOM 1607 N N . SER A 1 192 ? 24.908 -1.523 -1.464 1.00 67.94 192 SER A N 1
ATOM 1608 C CA . SER A 1 192 ? 24.892 -1.960 -0.058 1.00 67.94 192 SER A CA 1
ATOM 1609 C C . SER A 1 192 ? 26.042 -2.898 0.311 1.00 67.94 192 SER A C 1
ATOM 1611 O O . SER A 1 192 ? 26.268 -3.141 1.490 1.00 67.94 192 SER A O 1
ATOM 1613 N N . ASN A 1 193 ? 26.702 -3.504 -0.681 1.00 69.25 193 ASN A N 1
ATOM 1614 C CA . ASN A 1 193 ? 27.812 -4.434 -0.451 1.00 69.25 193 ASN A CA 1
ATOM 1615 C C . ASN A 1 193 ? 28.639 -4.609 -1.743 1.00 69.25 193 ASN A C 1
ATOM 1617 O O . ASN A 1 193 ? 28.496 -5.625 -2.434 1.00 69.25 193 ASN A O 1
ATOM 1621 N N . PRO A 1 194 ? 29.432 -3.594 -2.111 1.00 68.12 194 PRO A N 1
ATOM 1622 C CA . PRO A 1 194 ? 30.067 -3.521 -3.422 1.00 68.12 194 PRO A CA 1
ATOM 1623 C C . PRO A 1 194 ? 31.171 -4.564 -3.596 1.00 68.12 194 PRO A C 1
ATOM 1625 O O . PRO A 1 194 ? 31.326 -5.106 -4.682 1.00 68.12 194 PRO A O 1
ATOM 1628 N N . THR A 1 195 ? 31.874 -4.942 -2.529 1.00 68.44 195 THR A N 1
ATOM 1629 C CA . THR A 1 195 ? 32.972 -5.921 -2.591 1.00 68.44 195 THR A CA 1
ATOM 1630 C C . THR A 1 195 ? 32.499 -7.368 -2.741 1.00 68.44 195 THR A C 1
ATOM 1632 O O . THR A 1 195 ? 33.246 -8.206 -3.242 1.00 68.44 195 THR A O 1
ATOM 1635 N N . VAL A 1 196 ? 31.263 -7.678 -2.334 1.00 69.19 196 VAL A N 1
ATOM 1636 C CA . VAL A 1 196 ? 30.732 -9.055 -2.326 1.00 69.19 196 VAL A CA 1
ATOM 1637 C C . VAL A 1 196 ? 29.672 -9.277 -3.403 1.00 69.19 196 VAL A C 1
ATOM 1639 O O . VAL A 1 196 ? 29.448 -10.409 -3.837 1.00 69.19 196 VAL A O 1
ATOM 1642 N N . ARG A 1 197 ? 28.976 -8.222 -3.843 1.00 77.06 197 ARG A N 1
ATOM 1643 C CA . ARG A 1 197 ? 27.805 -8.357 -4.713 1.00 77.06 197 ARG A CA 1
ATOM 1644 C C . ARG A 1 197 ? 27.905 -7.482 -5.952 1.00 77.06 197 ARG A C 1
ATOM 1646 O O . ARG A 1 197 ? 27.981 -6.263 -5.865 1.00 77.06 197 ARG A O 1
ATOM 1653 N N . GLN A 1 198 ? 27.758 -8.124 -7.107 1.00 85.25 198 GLN A N 1
ATOM 1654 C CA . GLN A 1 198 ? 27.615 -7.468 -8.402 1.00 85.25 198 GLN A CA 1
ATOM 1655 C C . GLN A 1 198 ? 26.364 -7.956 -9.135 1.00 85.25 198 GLN A C 1
ATOM 1657 O O . GLN A 1 198 ? 25.922 -9.102 -8.999 1.00 85.25 198 GLN A O 1
ATOM 1662 N N . HIS A 1 199 ? 25.799 -7.068 -9.939 1.00 86.94 199 HIS A N 1
ATOM 1663 C CA . HIS A 1 199 ? 24.618 -7.297 -10.747 1.00 86.94 199 HIS A CA 1
ATOM 1664 C C . HIS A 1 199 ? 24.961 -7.129 -12.220 1.00 86.94 199 HIS A C 1
ATOM 1666 O O . HIS A 1 199 ? 25.457 -6.088 -12.641 1.00 86.94 199 HIS A O 1
ATOM 1672 N N . MET A 1 200 ? 24.664 -8.152 -13.015 1.00 87.50 200 MET A N 1
ATOM 1673 C CA . MET A 1 200 ? 24.800 -8.092 -14.462 1.00 87.50 200 MET A CA 1
ATOM 1674 C C . MET A 1 200 ? 23.443 -7.757 -15.066 1.00 87.50 200 MET A C 1
ATOM 1676 O O . MET A 1 200 ? 22.475 -8.499 -14.903 1.00 87.50 200 MET A O 1
ATOM 1680 N N . VAL A 1 201 ? 23.402 -6.653 -15.793 1.00 88.50 201 VAL A N 1
ATOM 1681 C CA . VAL A 1 201 ? 22.237 -6.084 -16.459 1.00 88.50 201 VAL A CA 1
ATOM 1682 C C . VAL A 1 201 ? 22.461 -6.227 -17.960 1.00 88.50 201 VAL A C 1
ATOM 1684 O O . VAL A 1 201 ? 23.434 -5.713 -18.499 1.00 88.50 201 VAL A O 1
ATOM 1687 N N . LYS A 1 202 ? 21.583 -6.933 -18.668 1.00 88.25 202 LYS A N 1
ATOM 1688 C CA . LYS A 1 202 ? 21.623 -7.025 -20.134 1.00 88.25 202 LYS A CA 1
ATOM 1689 C C . LYS A 1 202 ? 20.508 -6.183 -20.707 1.00 88.25 202 LYS A C 1
ATOM 1691 O O . LYS A 1 202 ? 19.373 -6.273 -20.244 1.00 88.25 202 LYS A O 1
ATOM 1696 N N . THR A 1 203 ? 20.815 -5.423 -21.742 1.00 86.38 203 THR A N 1
ATOM 1697 C CA . THR A 1 203 ? 19.833 -4.630 -22.475 1.00 86.38 203 THR A CA 1
ATOM 1698 C C . THR A 1 203 ? 19.653 -5.173 -23.885 1.00 86.38 203 THR A C 1
ATOM 1700 O O . THR A 1 203 ? 20.543 -5.817 -24.437 1.00 86.38 203 THR A O 1
ATOM 1703 N N . SER A 1 204 ? 18.475 -4.958 -24.456 1.00 84.50 204 SER A N 1
ATOM 1704 C CA . SER A 1 204 ? 18.156 -5.322 -25.834 1.00 84.50 204 SER A CA 1
ATOM 1705 C C . SER A 1 204 ? 17.449 -4.168 -26.516 1.00 84.50 204 SER A C 1
ATOM 1707 O O . SER A 1 204 ? 16.607 -3.511 -25.904 1.00 84.50 204 SER A O 1
ATOM 1709 N N . PHE A 1 205 ? 17.738 -3.952 -27.793 1.00 81.00 205 PHE A N 1
ATOM 1710 C CA . PHE A 1 205 ? 17.000 -2.987 -28.591 1.00 81.00 205 PHE A CA 1
ATOM 1711 C C . PHE A 1 205 ? 15.678 -3.597 -29.068 1.00 81.00 205 PHE A C 1
ATOM 1713 O O . PHE A 1 205 ? 15.667 -4.608 -29.772 1.00 81.00 205 PHE A O 1
ATOM 1720 N N . SER A 1 206 ? 14.558 -2.990 -28.682 1.00 77.81 206 SER A N 1
ATOM 1721 C CA . SER A 1 206 ? 13.239 -3.365 -29.182 1.00 77.81 206 SER A CA 1
ATOM 1722 C C . SER A 1 206 ? 12.976 -2.638 -30.496 1.00 77.81 206 SER A C 1
ATOM 1724 O O . SER A 1 206 ? 12.770 -1.425 -30.504 1.00 77.81 206 SER A O 1
ATOM 1726 N N . ARG A 1 207 ? 12.946 -3.383 -31.609 1.00 75.19 207 ARG A N 1
ATOM 1727 C CA . ARG A 1 207 ? 12.606 -2.834 -32.936 1.00 75.19 207 ARG A CA 1
ATOM 1728 C C . ARG A 1 207 ? 11.184 -2.275 -32.991 1.00 75.19 207 ARG A C 1
ATOM 1730 O O . ARG A 1 207 ? 10.960 -1.289 -33.673 1.00 75.19 207 ARG A O 1
ATOM 1737 N N . ALA A 1 208 ? 10.254 -2.875 -32.247 1.00 71.19 208 ALA A N 1
ATOM 1738 C CA . ALA A 1 208 ? 8.857 -2.446 -32.207 1.00 71.19 208 ALA A CA 1
ATOM 1739 C C . ALA A 1 208 ? 8.679 -1.074 -31.543 1.00 71.19 208 ALA A C 1
ATOM 1741 O O . ALA A 1 208 ? 7.834 -0.295 -31.963 1.00 71.19 208 ALA A O 1
ATOM 1742 N N . THR A 1 209 ? 9.479 -0.770 -30.516 1.00 68.88 209 THR A N 1
ATOM 1743 C CA . THR A 1 209 ? 9.356 0.491 -29.767 1.00 68.88 209 THR A CA 1
ATOM 1744 C C . THR A 1 209 ? 10.477 1.482 -30.071 1.00 68.88 209 THR A C 1
ATOM 1746 O O . THR A 1 209 ? 10.466 2.575 -29.519 1.00 68.88 209 THR A O 1
ATOM 1749 N N . GLY A 1 210 ? 11.484 1.095 -30.863 1.00 75.75 210 GLY A N 1
ATOM 1750 C CA . GLY A 1 210 ? 12.685 1.896 -31.127 1.00 75.75 210 GLY A CA 1
ATOM 1751 C C . GLY A 1 210 ? 13.518 2.214 -29.876 1.00 75.75 210 GLY A C 1
ATOM 1752 O O . GLY A 1 210 ? 14.276 3.179 -29.873 1.00 75.75 210 GLY A O 1
ATOM 1753 N N . LYS A 1 211 ? 13.358 1.446 -28.789 1.00 73.75 211 LYS A N 1
ATOM 1754 C CA . LYS A 1 211 ? 13.919 1.761 -27.460 1.00 73.75 211 LYS A CA 1
ATOM 1755 C C . LYS A 1 211 ? 14.780 0.625 -26.922 1.00 73.75 211 LYS A C 1
ATOM 1757 O O . LYS A 1 211 ? 14.498 -0.552 -27.157 1.00 73.75 211 LYS A O 1
ATOM 1762 N N . VAL A 1 212 ? 15.805 0.985 -26.151 1.00 76.56 212 VAL A N 1
ATOM 1763 C CA . VAL A 1 212 ? 16.603 0.037 -25.365 1.00 76.56 212 VAL A CA 1
ATOM 1764 C C . VAL A 1 212 ? 15.789 -0.390 -24.148 1.00 76.56 212 VAL A C 1
ATOM 1766 O O . VAL A 1 212 ? 15.334 0.447 -23.377 1.00 76.56 212 VAL A O 1
ATOM 1769 N N . GLN A 1 213 ? 15.605 -1.694 -23.977 1.00 76.00 213 GLN A N 1
ATOM 1770 C CA . GLN A 1 213 ? 14.861 -2.280 -22.868 1.00 76.00 213 GLN A CA 1
ATOM 1771 C C . GLN A 1 213 ? 15.766 -3.174 -22.026 1.00 76.00 213 GLN A C 1
ATOM 1773 O O . GLN A 1 213 ? 16.723 -3.771 -22.527 1.00 76.00 213 GLN A O 1
ATOM 1778 N N . LEU A 1 214 ? 15.437 -3.305 -20.742 1.00 79.69 214 LEU A N 1
ATOM 17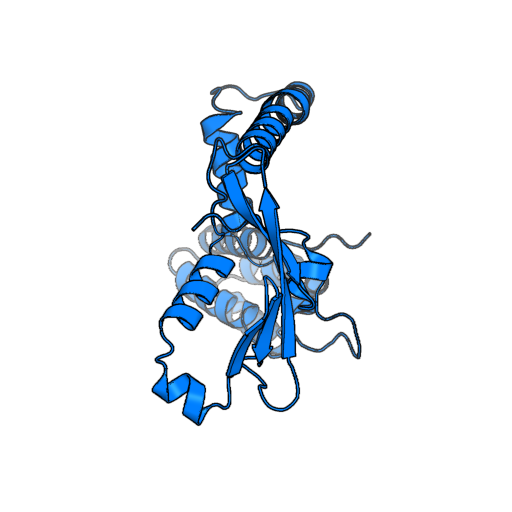79 C CA . LEU A 1 214 ? 16.096 -4.251 -19.855 1.00 79.69 214 LEU A CA 1
ATOM 1780 C C . LEU A 1 214 ? 15.694 -5.688 -20.231 1.00 79.69 214 LEU A C 1
ATOM 1782 O O . LEU A 1 214 ? 14.541 -6.090 -20.083 1.00 79.69 214 LEU A O 1
ATOM 1786 N N . ALA A 1 215 ? 16.654 -6.470 -20.719 1.00 82.00 215 ALA A N 1
ATOM 1787 C CA . ALA A 1 215 ? 16.445 -7.845 -21.159 1.00 82.00 215 ALA A CA 1
ATOM 1788 C C . ALA A 1 215 ? 16.581 -8.848 -20.006 1.00 82.00 215 ALA A C 1
ATOM 1790 O O . ALA A 1 215 ? 15.791 -9.786 -19.914 1.00 82.00 215 ALA A O 1
ATOM 1791 N N . SER A 1 216 ? 17.565 -8.656 -19.124 1.00 84.06 216 SER A N 1
ATOM 1792 C CA . SER A 1 216 ? 17.768 -9.496 -17.937 1.00 84.06 216 SER A CA 1
ATOM 1793 C C . SER A 1 216 ? 18.565 -8.761 -16.863 1.00 84.06 216 SER A C 1
ATOM 1795 O O . SER A 1 216 ? 19.439 -7.970 -17.209 1.00 84.06 216 SER A O 1
ATOM 1797 N N . CYS A 1 217 ? 18.359 -9.083 -15.588 1.00 84.12 217 CYS A N 1
ATOM 1798 C CA . CYS A 1 217 ? 19.238 -8.659 -14.501 1.00 84.12 217 CYS A CA 1
ATOM 1799 C C . CYS A 1 217 ? 19.462 -9.811 -13.514 1.00 84.12 217 CYS A C 1
ATOM 1801 O O . CYS A 1 217 ? 18.522 -10.538 -13.208 1.00 84.12 217 CYS A O 1
ATOM 1803 N N . THR A 1 218 ? 20.683 -9.975 -12.996 1.00 87.06 218 THR A N 1
ATOM 1804 C CA . THR A 1 218 ? 20.981 -11.000 -11.975 1.00 87.06 218 THR A CA 1
ATOM 1805 C C . THR A 1 218 ? 20.516 -10.615 -10.569 1.00 87.06 218 THR A C 1
ATOM 1807 O O . THR A 1 218 ? 20.681 -11.399 -9.635 1.00 87.06 218 THR A O 1
ATOM 1810 N N . CYS A 1 219 ? 19.952 -9.418 -10.371 1.00 80.25 219 CYS A N 1
ATOM 1811 C CA . CYS A 1 219 ? 19.453 -9.026 -9.061 1.00 80.25 219 CYS A CA 1
ATOM 1812 C C . CYS A 1 219 ? 18.229 -9.867 -8.662 1.00 80.25 219 CYS A C 1
ATOM 1814 O O . CYS A 1 219 ? 17.349 -10.176 -9.469 1.00 80.25 219 CYS A O 1
ATOM 1816 N N . GLN A 1 220 ? 18.159 -10.217 -7.377 1.00 75.12 220 GLN A N 1
ATOM 1817 C CA . GLN A 1 220 ? 17.100 -11.066 -6.826 1.00 75.12 220 GLN A CA 1
ATOM 1818 C C . GLN A 1 220 ? 15.700 -10.486 -7.071 1.00 75.12 220 GLN A C 1
ATOM 1820 O O . GLN A 1 220 ? 14.752 -11.232 -7.293 1.00 75.12 220 GLN A O 1
ATOM 1825 N N . HIS A 1 221 ? 15.577 -9.157 -7.074 1.00 70.50 221 HIS A N 1
ATOM 1826 C CA . HIS A 1 221 ? 14.317 -8.481 -7.360 1.00 70.50 221 HIS A CA 1
ATOM 1827 C C . HIS A 1 221 ? 13.844 -8.721 -8.802 1.00 70.50 221 HIS A C 1
ATOM 1829 O O . HIS A 1 221 ? 12.686 -9.064 -9.009 1.00 70.50 221 HIS A O 1
ATOM 1835 N N . PHE A 1 222 ? 14.735 -8.625 -9.793 1.00 71.25 222 PHE A N 1
ATOM 1836 C CA . PHE A 1 222 ? 14.392 -8.885 -11.193 1.00 71.25 222 PHE A CA 1
ATOM 1837 C C . PHE A 1 222 ? 14.008 -10.351 -11.423 1.00 71.25 222 PHE A C 1
ATOM 1839 O O . PHE A 1 222 ? 13.026 -10.626 -12.106 1.00 71.25 222 PHE A O 1
ATOM 1846 N N . ASN A 1 223 ? 14.734 -11.288 -10.807 1.00 70.25 223 ASN A N 1
ATOM 1847 C CA . ASN A 1 223 ? 14.415 -12.715 -10.903 1.00 70.25 223 ASN A CA 1
ATOM 1848 C C . ASN A 1 223 ? 13.053 -13.061 -10.283 1.00 70.25 223 ASN A C 1
ATOM 1850 O O . ASN A 1 223 ? 12.379 -13.964 -10.766 1.00 70.25 223 ASN A O 1
ATOM 1854 N N . ARG A 1 224 ? 12.635 -12.339 -9.236 1.00 61.22 224 ARG A N 1
ATOM 1855 C CA . ARG A 1 224 ? 11.334 -12.535 -8.580 1.00 61.22 224 ARG A CA 1
ATOM 1856 C C . ARG A 1 224 ? 10.180 -11.840 -9.301 1.00 61.22 224 ARG A C 1
ATOM 1858 O O . ARG A 1 224 ? 9.088 -12.389 -9.352 1.00 61.22 224 ARG A O 1
ATOM 1865 N N . CYS A 1 225 ? 10.398 -10.634 -9.820 1.00 58.28 225 CYS A N 1
ATOM 1866 C CA . CYS A 1 225 ? 9.321 -9.770 -10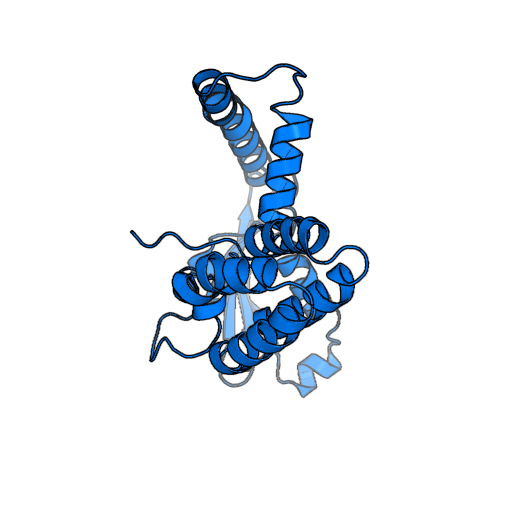.314 1.00 58.28 225 CYS A CA 1
ATOM 1867 C C . CYS A 1 225 ? 9.239 -9.675 -11.849 1.00 58.28 225 CYS A C 1
ATOM 1869 O O . CYS A 1 225 ? 8.288 -9.094 -12.366 1.00 58.28 225 CYS A O 1
ATOM 1871 N N . GLY A 1 226 ? 10.195 -10.250 -12.586 1.00 56.81 226 GLY A N 1
ATOM 1872 C CA . GLY A 1 226 ? 10.237 -10.188 -14.048 1.00 56.81 226 GLY A CA 1
ATOM 1873 C C . GLY A 1 226 ? 10.631 -8.810 -14.596 1.00 56.81 226 GLY A C 1
ATOM 1874 O O . GLY A 1 226 ? 10.883 -7.872 -13.844 1.00 56.81 226 GLY A O 1
ATOM 1875 N N . LYS A 1 227 ? 10.723 -8.706 -15.933 1.00 54.84 227 LYS A N 1
ATOM 1876 C CA . LYS A 1 227 ? 11.227 -7.532 -16.676 1.00 54.84 227 LYS A CA 1
ATOM 1877 C C . LYS A 1 227 ? 10.472 -6.238 -16.317 1.00 54.84 227 LYS A C 1
ATOM 1879 O O . LYS A 1 227 ? 9.337 -6.080 -16.764 1.00 54.84 227 LYS A O 1
ATOM 1884 N N . PRO A 1 228 ? 11.095 -5.260 -15.636 1.00 50.78 228 PRO A N 1
ATOM 1885 C CA . PRO A 1 228 ? 10.652 -3.879 -15.693 1.00 50.78 228 PRO A CA 1
ATOM 1886 C C . PRO A 1 228 ? 11.140 -3.301 -17.025 1.00 50.78 228 PRO A C 1
ATOM 1888 O O . PRO A 1 228 ? 12.345 -3.195 -17.271 1.00 50.78 228 PRO A O 1
ATOM 1891 N N . THR A 1 229 ? 10.219 -2.949 -17.911 1.00 44.47 229 THR A N 1
ATOM 1892 C CA . THR A 1 229 ? 10.526 -2.127 -19.082 1.00 44.47 229 THR A CA 1
ATOM 1893 C C . THR A 1 229 ? 10.853 -0.714 -18.603 1.00 44.47 229 THR A C 1
ATOM 1895 O O . THR A 1 229 ? 9.971 0.119 -18.420 1.00 44.47 229 THR A O 1
ATOM 1898 N N . LEU A 1 230 ? 12.139 -0.457 -18.363 1.00 38.78 230 LEU A N 1
ATOM 1899 C CA . LEU A 1 230 ? 12.673 0.879 -18.113 1.00 38.78 230 LEU A CA 1
ATOM 1900 C C . LEU A 1 230 ? 12.456 1.746 -19.358 1.00 38.78 230 LEU A C 1
ATOM 1902 O O . LEU A 1 230 ? 13.189 1.623 -20.336 1.00 38.78 230 LEU A O 1
ATOM 1906 N N . ASN A 1 231 ? 11.455 2.620 -19.312 1.00 35.44 231 ASN A N 1
ATOM 1907 C CA . ASN A 1 231 ? 11.384 3.779 -20.191 1.00 35.44 231 ASN A CA 1
ATOM 1908 C C . ASN A 1 231 ? 12.114 4.922 -19.473 1.00 35.44 231 ASN A C 1
ATOM 1910 O O . ASN A 1 231 ? 11.690 5.329 -18.391 1.00 35.44 231 ASN A O 1
ATOM 1914 N N . LYS A 1 232 ? 13.248 5.351 -20.038 1.00 34.28 232 LYS A N 1
ATOM 1915 C CA . LYS A 1 232 ? 13.852 6.652 -19.729 1.00 34.28 232 LYS A CA 1
ATOM 1916 C C . LYS A 1 232 ? 13.037 7.754 -20.392 1.00 34.28 232 LYS A C 1
ATOM 1918 O O . LYS A 1 232 ? 12.516 7.487 -21.503 1.00 34.28 232 LYS A O 1
#

Radius of gyration: 24.2 Å; chains: 1; bounding box: 62×34×68 Å